Protein 6F4Q (pdb70)

Foldseek 3Di:
DAAAEDEPDDLVCCVPVDAVVPGKHKYFPFFLPQQLLVQDDLVNCCVQFQAPKAKKWWAQEPPDPVIDIDIDGNVVCCVAFNPDPHPTWIKRWFAQVCVVRVVVVSRGDDGPSLVVDPDDPVPKGKGKIFGFARRKYAWFFAQFKKKKAWRDAKKKKKKAAPVLVVLQCFDPDPVTNRGGPARLVDGPCVVRVSVPPGDIYIDIHHHRMIMIRHHGIIMMMGTRGRTMIMMIGHD

CATH classification: 2.60.120.650

GO terms:
  GO:0051864 histone H3K36 demethylase activity (F, IDA)
  GO:0005634 nucleus (C, IDA)
  GO:0003682 chromatin binding (F, IDA)
  GO:0004177 aminopeptidase activity (F, IDA)
  GO:0106157 peptidyl-arginine 3-dioxygenase activity (F, IDA)
  GO:0005634 nucleus (C, EXP)
  GO:0005694 chromosome (C, EXP)
  GO:0045892 negative regulation of DNA-templated transcription (P, IMP)
  GO:0045893 positive regulation of DNA-templated transcription (P, IMP)
  GO:0031648 protein destabilization (P, IMP)
  GO:0000086 G2/M transition of mitotic cell cycle (P, IMP)
  GO:0106157 peptidyl-arginine 3-dioxygenase activity (F, EXP)
  GO:0005829 cytosol (C, TAS)
  GO:0030961 peptidyl-arginine hydroxylation (P, TAS)
  GO:0005515 protein binding (F, IPI)
  GO:0004175 endopeptidase activity (F, IDA)

Radius of gyration: 17.43 Å; Cα contacts (8 Å, |Δi|>4): 590; chains: 2; bounding box: 48×35×44 Å

Sequence (237 aa):
SSTTVPRLHRRPSLQHFRREEQQFLVPGRRPVILKKGVADHWPAMQQKWSLEYYIQEIIAGARTVPVEVGSSRYTDEEEWSQTLMMTVNEFISSKKYIIVNEPRDVGYLACCHQLFDDQIPELKQDISSIPDYASLGDGEEEEEITINAWFGPQGTISPLHQDPQQNFLVQVMMGRKYYIRRLYSSPQQEESGALYPHDTHLLHHNTSQVDDVENPDLEEKKFPKFAKAPFLSAILSSPGEILFIPVKKYWHYVRALDLSFSVSSFWWSSRC

Solvent-accessible surface area: 11382 Å² total; per-residue (Å²): 118,89,4,59,95,51,133,147,15,66,79,116,76,0,106,91,87,22,24,114,65,24,148,5,0,0,0,78,12,36,0,59,158,13,61,0,40,124,93,12,41,30,119,33,3,70,140,34,1,2,86,100,70,0,47,1,15,26,23,40,67,24,54,52,172,87,46,56,117,56,123,23,40,2,64,93,0,0,52,124,14,26,92,75,147,54,202,84,47,0,12,1,6,13,34,82,3,2,88,47,9,90,104,2,91,146,1,16,62,47,7,108,13,8,89,24,19,149,48,118,119,141,134,27,30,10,3,0,22,1,0,18,125,28,3,23,4,10,0,14,19,18,110,52,25,7,0,11,0,0,5,29,17,92,3,46,1,28,1,2,26,54,117,47,32,50,14,0,44,52,43,106,78,164,90,49,104,48,1,3,77,5,48,4,68,119,38,69,76,172,136,18,80,119,8,68,93,9,86,80,38,24,8,78,1,35,70,8,8,0,1,0,3,4,60,94,22,2,10,4,11,76,1,30,41,52,2,2,0,0,0,0,39,1,60,89,97

Organism: Homo sapiens (NCBI:txid9606)

Structure (mmCIF, N/CA/C/O backbone):
data_6F4Q
#
_entry.id   6F4Q
#
_cell.length_a   49.406
_cell.length_b   65.073
_cell.length_c   77.769
_cell.angle_alpha   90.00
_cell.angle_beta   90.00
_cell.angle_gamma   90.00
#
_symmetry.space_group_name_H-M   'P 21 21 21'
#
loop_
_entity.id
_entity.type
_entity.pdbx_description
1 polymer 'JmjC domain-containing protein 5'
2 polymer '40S ribosomal protein S6'
3 non-polymer 'MANGANESE (II) ION'
4 non-polymer N-OXALYLGLYCINE
5 non-polymer 2-AMINO-2-HYDROXYMETHYL-PROPANE-1,3-DIOL
6 non-polymer GLYCEROL
7 water water
#
loop_
_atom_site.group_PDB
_atom_site.id
_atom_site.type_symbol
_atom_site.label_atom_id
_atom_site.label_alt_id
_atom_site.label_comp_id
_atom_site.label_asym_id
_atom_site.label_entity_id
_atom_site.label_seq_id
_atom_site.pdbx_PDB_ins_code
_atom_site.Cartn_x
_atom_site.Cartn_y
_atom_site.Cartn_z
_atom_site.occupancy
_atom_site.B_iso_or_equiv
_atom_site.auth_seq_id
_atom_site.auth_comp_id
_atom_site.auth_asym_id
_atom_site.auth_atom_id
_atom_site.pdbx_PDB_model_num
ATOM 1 N N A SER A 1 21 ? 12.925 -31.754 -27.695 0.60 37.16 182 SER A N 1
ATOM 2 N N B SER A 1 21 ? 13.207 -30.918 -28.189 0.40 34.92 182 SER A N 1
ATOM 3 C CA A SER A 1 21 ? 14.131 -31.592 -26.885 0.60 32.26 182 SER A CA 1
ATOM 4 C CA B SER A 1 21 ? 14.051 -31.300 -27.061 0.40 30.20 182 SER A CA 1
ATOM 5 C C A SER A 1 21 ? 13.949 -30.466 -25.849 0.60 22.05 182 SER A C 1
ATOM 6 C C B SER A 1 21 ? 13.840 -30.330 -25.889 0.40 22.43 182 SER A C 1
ATOM 7 O O A SER A 1 21 ? 13.314 -29.461 -26.125 0.60 21.62 182 SER A O 1
ATOM 8 O O B SER A 1 21 ? 13.101 -29.368 -26.006 0.40 15.26 182 SER A O 1
ATOM 21 N N A THR A 1 22 ? 14.457 -30.677 -24.641 0.60 23.07 183 THR A N 1
ATOM 22 N N B THR A 1 22 ? 14.454 -30.599 -24.743 0.40 21.30 183 THR A N 1
ATOM 23 C CA A THR A 1 22 ? 14.278 -29.742 -23.545 0.60 21.99 183 THR A CA 1
ATOM 24 C CA B THR A 1 22 ? 14.293 -29.750 -23.570 0.40 22.13 183 THR A CA 1
ATOM 25 C C A THR A 1 22 ? 15.503 -28.837 -23.410 0.60 19.31 183 THR A C 1
ATOM 26 C C B THR A 1 22 ? 15.509 -28.846 -23.392 0.40 19.46 183 THR A C 1
ATOM 27 O O A THR A 1 22 ? 16.631 -29.236 -23.696 0.60 21.03 183 THR A O 1
ATOM 28 O O B THR A 1 22 ? 16.647 -29.269 -23.606 0.40 19.19 183 THR A O 1
ATOM 49 N N . VAL A 1 23 ? 15.267 -27.610 -22.975 1.00 18.47 184 VAL A N 1
ATOM 50 C CA . VAL A 1 23 ? 16.386 -26.699 -22.698 1.00 16.13 184 VAL A CA 1
ATOM 51 C C . VAL A 1 23 ? 17.264 -27.295 -21.598 1.00 16.10 184 VAL A C 1
ATOM 52 O O . VAL A 1 23 ? 16.748 -27.707 -20.543 1.00 16.84 184 VAL A O 1
ATOM 66 N N . PRO A 1 24 ? 18.581 -27.329 -21.750 1.00 15.79 185 PRO A N 1
ATOM 67 C CA . PRO A 1 24 ? 19.433 -27.864 -20.692 1.00 15.97 185 PRO A CA 1
ATOM 68 C C . PRO A 1 24 ? 19.405 -27.007 -19.432 1.00 15.43 185 PRO A C 1
ATOM 69 O O . PRO A 1 24 ? 19.253 -25.789 -19.492 1.00 15.90 185 PRO A O 1
ATOM 80 N N . ARG A 1 25 ? 19.541 -27.651 -18.285 1.00 15.02 186 ARG A N 1
ATOM 81 C CA . ARG A 1 25 ? 19.605 -27.002 -16.980 1.00 15.15 186 ARG A CA 1
ATOM 82 C C . ARG A 1 25 ? 20.984 -27.207 -16.374 1.00 15.94 186 ARG A C 1
ATOM 83 O O . ARG A 1 25 ? 21.444 -28.355 -16.272 1.00 18.10 186 ARG A O 1
ATOM 104 N N . LEU A 1 26 ? 21.647 -26.119 -15.980 1.00 15.49 187 LEU A N 1
ATOM 105 C CA . LEU A 1 26 ? 22.989 -26.139 -15.390 1.00 16.26 187 LEU A CA 1
ATOM 106 C C . LEU A 1 26 ? 22.965 -25.369 -14.077 1.00 15.54 187 LEU A C 1
ATOM 107 O O . LEU A 1 26 ? 22.411 -24.259 -14.003 1.00 16.01 187 LEU A O 1
ATOM 123 N N . HIS A 1 27 ? 23.619 -25.931 -13.066 1.00 17.79 188 HIS A N 1
ATOM 124 C CA . HIS A 1 27 ? 23.724 -25.279 -11.771 1.00 17.73 188 HIS A CA 1
ATOM 125 C C . HIS A 1 27 ? 24.950 -24.371 -11.766 1.00 18.17 188 HIS A C 1
ATOM 126 O O . HIS A 1 27 ? 26.081 -24.866 -11.839 1.00 19.25 188 HIS A O 1
ATOM 140 N N A ARG A 1 28 ? 24.744 -23.062 -11.648 0.62 17.81 189 ARG A N 1
ATOM 141 N N B ARG A 1 28 ? 24.720 -23.062 -11.660 0.38 18.48 189 ARG A N 1
ATOM 142 C CA A ARG A 1 28 ? 25.810 -22.089 -11.424 0.62 18.88 189 ARG A CA 1
ATOM 143 C CA B ARG A 1 28 ? 25.750 -22.044 -11.479 0.38 19.25 189 ARG A CA 1
ATOM 144 C C A ARG A 1 28 ? 27.047 -22.362 -12.288 0.62 18.20 189 ARG A C 1
ATOM 145 C C B ARG A 1 28 ? 27.018 -22.342 -12.290 0.38 18.31 189 ARG A C 1
ATOM 146 O O A ARG A 1 28 ? 28.152 -22.501 -11.752 0.62 20.48 189 ARG A O 1
ATOM 147 O O B ARG A 1 28 ? 28.100 -22.480 -11.722 0.38 20.01 189 ARG A O 1
ATOM 188 N N . PRO A 1 29 ? 26.910 -22.430 -13.611 1.00 18.06 190 PRO A N 1
ATOM 189 C CA . PRO A 1 29 ? 28.106 -22.645 -14.433 1.00 18.75 190 PRO A CA 1
ATOM 190 C C . PRO A 1 29 ? 29.062 -21.464 -14.310 1.00 18.01 190 PRO A C 1
ATOM 191 O O . PRO A 1 29 ? 28.676 -20.348 -13.991 1.00 18.65 190 PRO A O 1
ATOM 202 N N . SER A 1 30 ? 30.349 -21.721 -14.524 1.00 18.69 191 SER A N 1
ATOM 203 C CA . SER A 1 30 ? 31.313 -20.624 -14.529 1.00 20.05 191 SER A CA 1
ATOM 204 C C . SER A 1 30 ? 30.969 -19.602 -15.619 1.00 18.43 191 SER A C 1
ATOM 205 O O . SER A 1 30 ? 30.285 -19.902 -16.611 1.00 18.01 191 SER A O 1
ATOM 213 N N . LEU A 1 31 ? 31.448 -18.372 -15.435 1.00 18.48 192 LEU A N 1
ATOM 214 C CA . LEU A 1 31 ? 31.310 -17.354 -16.481 1.00 17.96 192 LEU A CA 1
ATOM 215 C C . LEU A 1 31 ? 31.878 -17.844 -17.799 1.00 18.10 192 LEU A C 1
ATOM 216 O O . LEU A 1 31 ? 31.269 -17.660 -18.865 1.00 18.12 192 LEU A O 1
ATOM 232 N N . GLN A 1 32 ? 33.047 -18.477 -17.749 1.00 18.26 193 GLN A N 1
ATOM 233 C CA . GLN A 1 32 ? 33.687 -18.914 -18.979 1.00 19.39 193 GLN A CA 1
ATOM 234 C C . GLN A 1 32 ? 32.876 -19.993 -19.680 1.00 18.53 193 GLN A C 1
ATOM 235 O O . GLN A 1 32 ? 32.763 -19.983 -20.912 1.00 18.95 193 GLN A O 1
ATOM 249 N N . HIS A 1 33 ? 32.359 -20.964 -18.918 1.00 18.73 194 HIS A N 1
ATOM 250 C CA . HIS A 1 33 ? 31.553 -22.028 -19.511 1.00 19.86 194 HIS A CA 1
ATOM 251 C C . HIS A 1 33 ? 30.291 -21.441 -20.140 1.00 17.16 194 HIS A C 1
ATOM 252 O O . HIS A 1 33 ? 29.893 -21.817 -21.252 1.00 19.07 194 HIS A O 1
ATOM 266 N N . PHE A 1 34 ? 29.626 -20.521 -19.442 1.00 16.54 195 PHE A N 1
ATOM 267 C CA . PHE A 1 34 ? 28.449 -19.898 -20.028 1.00 16.29 195 PHE A CA 1
ATOM 268 C C . PHE A 1 34 ? 28.818 -19.161 -21.306 1.00 15.26 195 PHE A C 1
ATOM 269 O O . PHE A 1 34 ? 28.113 -19.267 -22.334 1.00 15.93 195 PHE A O 1
ATOM 286 N N . ARG A 1 35 ? 29.914 -18.390 -21.267 1.00 16.48 196 ARG A N 1
ATOM 287 C CA A ARG A 1 35 ? 30.327 -17.620 -22.440 0.75 16.97 196 ARG A CA 1
ATOM 288 C CA B ARG A 1 35 ? 30.299 -17.614 -22.439 0.25 20.54 196 ARG A CA 1
ATOM 289 C C . ARG A 1 35 ? 30.584 -18.520 -23.632 1.00 17.73 196 ARG A C 1
ATOM 290 O O . ARG A 1 35 ? 30.070 -18.291 -24.738 1.00 18.45 196 ARG A O 1
ATOM 331 N N A GLU A 1 36 ? 31.397 -19.565 -23.434 0.75 17.25 197 GLU A N 1
ATOM 332 N N B GLU A 1 36 ? 31.419 -19.540 -23.440 0.25 18.45 197 GLU A N 1
ATOM 333 C CA A GLU A 1 36 ? 31.839 -20.381 -24.553 0.75 17.56 197 GLU A CA 1
ATOM 334 C CA B GLU A 1 36 ? 31.903 -20.295 -24.583 0.25 19.09 197 GLU A CA 1
ATOM 335 C C A GLU A 1 36 ? 30.768 -21.339 -25.078 0.75 19.92 197 GLU A C 1
ATOM 336 C C B GLU A 1 36 ? 30.904 -21.342 -25.079 0.25 19.79 197 GLU A C 1
ATOM 337 O O A GLU A 1 36 ? 30.706 -21.575 -26.290 0.75 20.59 197 GLU A O 1
ATOM 338 O O B GLU A 1 36 ? 30.918 -21.671 -26.270 0.25 20.23 197 GLU A O 1
ATOM 361 N N A GLN A 1 37 ? 29.973 -21.962 -24.200 0.75 17.72 198 GLN A N 1
ATOM 362 N N B GLN A 1 37 ? 30.024 -21.866 -24.218 0.25 20.66 198 GLN A N 1
ATOM 363 C CA A GLN A 1 37 ? 29.025 -22.972 -24.642 0.75 19.82 198 GLN A CA 1
ATOM 364 C CA B GLN A 1 37 ? 29.094 -22.914 -24.632 0.25 21.09 198 GLN A CA 1
ATOM 365 C C A GLN A 1 37 ? 27.629 -22.421 -24.929 0.75 17.13 198 GLN A C 1
ATOM 366 C C B GLN A 1 37 ? 27.665 -22.430 -24.886 0.25 18.52 198 GLN A C 1
ATOM 367 O O A GLN A 1 37 ? 26.843 -23.104 -25.595 0.75 18.08 198 GLN A O 1
ATOM 368 O O B GLN A 1 37 ? 26.879 -23.184 -25.470 0.25 19.70 198 GLN A O 1
ATOM 395 N N . PHE A 1 38 ? 27.311 -21.205 -24.478 1.00 15.73 199 PHE A N 1
ATOM 396 C CA . PHE A 1 38 ? 25.950 -20.689 -24.626 1.00 15.05 199 PHE A CA 1
ATOM 397 C C . PHE A 1 38 ? 25.918 -19.297 -25.232 1.00 13.81 199 PHE A C 1
ATOM 398 O O . PHE A 1 38 ? 25.217 -19.077 -26.228 1.00 14.66 199 PHE A O 1
ATOM 416 N N . LEU A 1 39 ? 26.613 -18.313 -24.641 1.00 14.99 200 LEU A N 1
ATOM 417 C CA . LEU A 1 39 ? 26.499 -16.925 -25.111 1.00 14.34 200 LEU A CA 1
ATOM 418 C C . LEU A 1 39 ? 27.058 -16.749 -26.521 1.00 15.72 200 LEU A C 1
ATOM 419 O O . LEU A 1 39 ? 26.389 -16.207 -27.414 1.00 15.88 200 LEU A O 1
ATOM 435 N N . VAL A 1 40 ? 28.283 -17.199 -26.753 1.00 16.41 201 VAL A N 1
ATOM 436 C CA . VAL A 1 40 ? 28.919 -17.025 -28.060 1.00 16.93 201 VAL A CA 1
ATOM 437 C C . VAL A 1 40 ? 28.198 -17.812 -29.152 1.00 17.06 201 VAL A C 1
ATOM 438 O O . VAL A 1 40 ? 27.874 -17.242 -30.206 1.00 17.47 201 VAL A O 1
ATOM 451 N N . PRO A 1 41 ? 27.897 -19.105 -28.976 1.00 16.31 202 PRO A N 1
ATOM 452 C CA . PRO A 1 41 ? 27.161 -19.817 -30.032 1.00 18.22 202 PRO A CA 1
ATOM 453 C C . PRO A 1 41 ? 25.685 -19.459 -30.109 1.00 16.05 202 PRO A C 1
ATOM 454 O O . PRO A 1 41 ? 25.040 -19.818 -31.098 1.00 17.99 202 PRO A O 1
ATOM 465 N N . GLY A 1 42 ? 25.128 -18.783 -29.110 1.00 15.09 203 GLY A N 1
ATOM 466 C CA . GLY A 1 42 ? 23.715 -18.447 -29.122 1.00 13.34 203 GLY A CA 1
ATOM 467 C C . GLY A 1 42 ? 22.803 -19.629 -28.850 1.00 13.33 203 GLY A C 1
ATOM 468 O O . GLY A 1 42 ? 21.808 -19.836 -29.565 1.00 14.31 203 GLY A O 1
ATOM 472 N N A ARG A 1 43 ? 23.089 -20.361 -27.768 0.75 13.97 204 ARG A N 1
ATOM 473 N N B ARG A 1 43 ? 23.098 -20.379 -27.783 0.25 13.63 204 ARG A N 1
ATOM 474 C CA A ARG A 1 43 ? 22.307 -21.550 -27.409 0.75 13.98 204 ARG A CA 1
ATOM 475 C CA B ARG A 1 43 ? 22.315 -21.554 -27.414 0.25 13.77 204 ARG A CA 1
ATOM 476 C C A ARG A 1 43 ? 21.593 -21.323 -26.098 0.75 12.65 204 ARG A C 1
ATOM 477 C C B ARG A 1 43 ? 21.587 -21.302 -26.106 0.25 12.90 204 ARG A C 1
ATOM 478 O O A ARG A 1 43 ? 22.205 -20.830 -25.145 0.75 13.77 204 ARG A O 1
ATOM 479 O O B ARG A 1 43 ? 22.198 -20.796 -25.155 0.25 13.04 204 ARG A O 1
ATOM 520 N N . PRO A 1 44 ? 20.297 -21.634 -26.009 1.00 11.84 205 PRO A N 1
ATOM 521 C CA . PRO A 1 44 ? 19.568 -21.407 -24.746 1.00 11.69 205 PRO A CA 1
ATOM 522 C C . PRO A 1 44 ? 19.992 -22.353 -23.637 1.00 12.19 205 PRO A C 1
ATOM 523 O O . PRO A 1 44 ? 20.467 -23.462 -23.897 1.00 12.99 205 PRO A O 1
ATOM 534 N N . VAL A 1 45 ? 19.806 -21.914 -22.394 1.00 11.69 206 VAL A N 1
ATOM 535 C CA . VAL A 1 45 ? 20.101 -22.727 -21.221 1.00 11.94 206 VAL A CA 1
ATOM 536 C C . VAL A 1 45 ? 19.261 -22.175 -20.090 1.00 11.64 206 VAL A C 1
ATOM 537 O O . VAL A 1 45 ? 18.943 -20.975 -20.058 1.00 11.66 206 VAL A O 1
ATOM 550 N N . ILE A 1 46 ? 18.946 -23.022 -19.124 1.00 11.94 207 ILE A N 1
ATOM 551 C CA . ILE A 1 46 ? 18.336 -22.610 -17.861 1.00 11.96 207 ILE A CA 1
ATOM 552 C C . ILE A 1 46 ? 19.396 -22.706 -16.776 1.00 12.42 207 ILE A C 1
ATOM 553 O O . ILE A 1 46 ? 20.054 -23.746 -16.603 1.00 13.98 207 ILE A O 1
ATOM 569 N N . LEU A 1 47 ? 19.594 -21.600 -16.075 1.00 12.51 208 LEU A N 1
ATOM 570 C CA . LEU A 1 47 ? 20.563 -21.475 -15.002 1.00 13.13 208 LEU A CA 1
ATOM 571 C C . LEU A 1 47 ? 19.872 -21.653 -13.658 1.00 13.17 208 LEU A C 1
ATOM 572 O O . LEU A 1 47 ? 18.905 -20.925 -13.332 1.00 14.15 208 LEU A O 1
ATOM 588 N N A LYS A 1 48 ? 20.343 -22.633 -12.896 0.75 15.13 209 LYS A N 1
ATOM 589 N N B LYS A 1 48 ? 20.357 -22.628 -12.897 0.25 14.91 209 LYS A N 1
ATOM 590 C CA A LYS A 1 48 ? 19.841 -22.947 -11.574 0.75 15.33 209 LYS A CA 1
ATOM 591 C CA B LYS A 1 48 ? 19.849 -22.974 -11.583 0.25 15.93 209 LYS A CA 1
ATOM 592 C C A LYS A 1 48 ? 20.842 -22.498 -10.525 0.75 16.72 209 LYS A C 1
ATOM 593 C C B LYS A 1 48 ? 20.838 -22.501 -10.528 0.25 16.29 209 LYS A C 1
ATOM 594 O O A LYS A 1 48 ? 22.049 -22.394 -10.780 0.75 17.23 209 LYS A O 1
ATOM 595 O O B LYS A 1 48 ? 22.042 -22.390 -10.782 0.25 16.77 209 LYS A O 1
ATOM 632 N N . GLY A 1 49 ? 20.323 -22.225 -9.338 1.00 16.69 210 GLY A N 1
ATOM 633 C CA . GLY A 1 49 ? 21.184 -21.862 -8.240 1.00 17.37 210 GLY A CA 1
ATOM 634 C C . GLY A 1 49 ? 21.681 -20.450 -8.303 1.00 17.78 210 GLY A C 1
ATOM 635 O O . GLY A 1 49 ? 22.605 -20.112 -7.554 1.00 20.61 210 GLY A O 1
ATOM 640 N N . VAL A 1 50 ? 21.092 -19.609 -9.146 1.00 16.85 211 VAL A N 1
ATOM 641 C CA . VAL A 1 50 ? 21.555 -18.254 -9.375 1.00 19.29 211 VAL A CA 1
ATOM 642 C C . VAL A 1 50 ? 20.572 -17.242 -8.807 1.00 22.00 211 VAL A C 1
ATOM 643 O O . VAL A 1 50 ? 20.943 -16.400 -7.985 1.00 30.57 211 VAL A O 1
ATOM 656 N N . ALA A 1 51 ? 19.313 -17.315 -9.217 1.00 17.69 212 ALA A N 1
ATOM 657 C CA . ALA A 1 51 ? 18.271 -16.422 -8.744 1.00 17.25 212 ALA A CA 1
ATOM 658 C C . ALA A 1 51 ? 17.432 -17.029 -7.630 1.00 17.03 212 ALA A C 1
ATOM 659 O O . ALA A 1 51 ? 16.565 -16.345 -7.073 1.00 16.99 212 ALA A O 1
ATOM 666 N N . ASP A 1 52 ? 17.730 -18.269 -7.229 1.00 17.70 213 ASP A N 1
ATOM 667 C CA . ASP A 1 52 ? 16.933 -18.911 -6.197 1.00 20.13 213 ASP A CA 1
ATOM 668 C C . ASP A 1 52 ? 17.063 -18.236 -4.860 1.00 21.22 213 ASP A C 1
ATOM 669 O O . ASP A 1 52 ? 16.196 -18.451 -4.004 1.00 31.45 213 ASP A O 1
ATOM 678 N N . HIS A 1 53 ? 18.068 -17.381 -4.671 1.00 19.23 214 HIS A N 1
ATOM 679 C CA . HIS A 1 53 ? 18.158 -16.621 -3.430 1.00 24.62 214 HIS A CA 1
ATOM 680 C C . HIS A 1 53 ? 17.891 -15.113 -3.584 1.00 21.05 214 HIS A C 1
ATOM 681 O O . HIS A 1 53 ? 18.199 -14.327 -2.679 1.00 22.30 214 HIS A O 1
ATOM 695 N N . TRP A 1 54 ? 17.237 -14.678 -4.651 1.00 17.67 215 TRP A N 1
ATOM 696 C CA . TRP A 1 54 ? 16.688 -13.334 -4.636 1.00 17.01 215 TRP A CA 1
ATOM 697 C C . TRP A 1 54 ? 15.718 -13.225 -3.468 1.00 17.19 215 TRP A C 1
ATOM 698 O O . TRP A 1 54 ? 14.895 -14.126 -3.267 1.00 17.11 215 TRP A O 1
ATOM 719 N N . PRO A 1 55 ? 15.706 -12.101 -2.747 1.00 17.52 216 PRO A N 1
ATOM 720 C CA . PRO A 1 55 ? 14.662 -11.919 -1.723 1.00 18.58 216 PRO A CA 1
ATOM 721 C C . PRO A 1 55 ? 13.254 -12.058 -2.293 1.00 17.56 216 PRO A C 1
ATOM 722 O O . PRO A 1 55 ? 12.351 -12.543 -1.596 1.00 18.09 216 PRO A O 1
ATOM 733 N N . ALA A 1 56 ? 13.072 -11.672 -3.560 1.00 15.66 217 ALA A N 1
ATOM 734 C CA . ALA A 1 56 ? 11.770 -11.782 -4.202 1.00 15.55 217 ALA A CA 1
ATOM 735 C C . ALA A 1 56 ? 11.191 -13.178 -4.088 1.00 15.49 217 ALA A C 1
ATOM 736 O O . ALA A 1 56 ? 9.968 -13.326 -3.980 1.00 16.42 217 ALA A O 1
ATOM 743 N N . MET A 1 57 ? 12.043 -14.200 -4.111 1.00 15.79 218 MET A N 1
ATOM 744 C CA . MET A 1 57 ? 11.535 -15.566 -4.185 1.00 16.73 218 MET A CA 1
ATOM 745 C C . MET A 1 57 ? 10.674 -15.886 -2.990 1.00 22.10 218 MET A C 1
ATOM 746 O O . MET A 1 57 ? 9.667 -16.593 -3.123 1.00 23.98 218 MET A O 1
ATOM 760 N N A GLN A 1 58 ? 11.027 -15.337 -1.826 0.50 20.30 219 GLN A N 1
ATOM 761 N N B GLN A 1 58 ? 11.030 -15.379 -1.816 0.50 20.20 219 GLN A N 1
ATOM 762 C CA A GLN A 1 58 ? 10.223 -15.561 -0.639 0.50 24.23 219 GLN A CA 1
ATOM 763 C CA B GLN A 1 58 ? 10.195 -15.585 -0.645 0.50 23.95 219 GLN A CA 1
ATOM 764 C C A GLN A 1 58 ? 9.281 -14.409 -0.344 0.50 26.05 219 GLN A C 1
ATOM 765 C C B GLN A 1 58 ? 9.272 -14.411 -0.350 0.50 25.32 219 GLN A C 1
ATOM 766 O O A GLN A 1 58 ? 8.207 -14.631 0.227 0.50 29.91 219 GLN A O 1
ATOM 767 O O B GLN A 1 58 ? 8.200 -14.617 0.232 0.50 30.47 219 GLN A O 1
ATOM 780 N N . LYS A 1 59 ? 9.637 -13.192 -0.754 1.00 19.40 220 LYS A N 1
ATOM 781 C CA . LYS A 1 59 ? 8.885 -12.009 -0.324 1.00 20.70 220 LYS A CA 1
ATOM 782 C C . LYS A 1 59 ? 7.667 -11.705 -1.189 1.00 18.82 220 LYS A C 1
ATOM 783 O O . LYS A 1 59 ? 6.676 -11.144 -0.688 1.00 22.02 220 LYS A O 1
ATOM 803 N N . TRP A 1 60 ? 7.706 -12.028 -2.479 1.00 17.96 221 TRP A N 1
ATOM 804 C CA . TRP A 1 60 ? 6.678 -11.545 -3.395 1.00 18.12 221 TRP A CA 1
ATOM 805 C C . TRP A 1 60 ? 5.470 -12.453 -3.304 1.00 22.97 221 TRP A C 1
ATOM 806 O O . TRP A 1 60 ? 5.541 -13.666 -3.558 1.00 37.55 221 TRP A O 1
ATOM 827 N N . SER A 1 61 ? 4.390 -11.862 -2.851 1.00 32.27 222 SER A N 1
ATOM 828 C CA . SER A 1 61 ? 3.080 -12.462 -2.765 1.00 33.03 222 SER A CA 1
ATOM 829 C C . SER A 1 61 ? 2.143 -11.390 -3.272 1.00 26.27 222 SER A C 1
ATOM 830 O O . SER A 1 61 ? 2.547 -10.234 -3.405 1.00 20.98 222 SER A O 1
ATOM 838 N N . LEU A 1 62 ? 0.910 -11.754 -3.626 1.00 21.65 223 LEU A N 1
ATOM 839 C CA . LEU A 1 62 ? -0.049 -10.705 -3.961 1.00 20.70 223 LEU A CA 1
ATOM 840 C C . LEU A 1 62 ? -0.116 -9.650 -2.876 1.00 18.17 223 LEU A C 1
ATOM 841 O O . LEU A 1 62 ? -0.164 -8.461 -3.176 1.00 18.09 223 LEU A O 1
ATOM 857 N N . GLU A 1 63 ? -0.101 -10.066 -1.601 1.00 18.74 224 GLU A N 1
ATOM 858 C CA . GLU A 1 63 ? -0.221 -9.104 -0.517 1.00 18.27 224 GLU A CA 1
ATOM 859 C C . GLU A 1 63 ? 0.964 -8.151 -0.483 1.00 18.12 224 GLU A C 1
ATOM 860 O O . GLU A 1 63 ? 0.793 -6.947 -0.306 1.00 18.23 224 GLU A O 1
ATOM 872 N N A TYR A 1 64 ? 2.177 -8.676 -0.630 0.75 17.49 225 TYR A N 1
ATOM 873 N N B TYR A 1 64 ? 2.184 -8.678 -0.644 0.25 18.11 225 TYR A N 1
ATOM 874 C CA A TYR A 1 64 ? 3.363 -7.826 -0.645 0.75 17.59 225 TYR A CA 1
ATOM 875 C CA B TYR A 1 64 ? 3.359 -7.810 -0.647 0.25 17.79 225 TYR A CA 1
ATOM 876 C C A TYR A 1 64 ? 3.338 -6.865 -1.832 0.75 16.20 225 TYR A C 1
ATOM 877 C C B TYR A 1 64 ? 3.331 -6.858 -1.830 0.25 16.27 225 TYR A C 1
ATOM 878 O O A TYR A 1 64 ? 3.656 -5.676 -1.705 0.75 17.11 225 TYR A O 1
ATOM 879 O O B TYR A 1 64 ? 3.654 -5.670 -1.698 0.25 16.10 225 TYR A O 1
ATOM 914 N N . ILE A 1 65 ? 2.992 -7.376 -3.005 1.00 15.36 226 ILE A N 1
ATOM 915 C CA . ILE A 1 65 ? 2.915 -6.526 -4.184 1.00 15.63 226 ILE A CA 1
ATOM 916 C C . ILE A 1 65 ? 1.895 -5.417 -3.981 1.00 14.93 226 ILE A C 1
ATOM 917 O O . ILE A 1 65 ? 2.128 -4.269 -4.364 1.00 15.05 226 ILE A O 1
ATOM 934 N N . GLN A 1 66 ? 0.735 -5.736 -3.405 1.00 15.23 227 GLN A N 1
ATOM 935 C CA . GLN A 1 66 ? -0.257 -4.698 -3.112 1.00 15.93 227 GLN A CA 1
ATOM 936 C C . GLN A 1 66 ? 0.314 -3.653 -2.169 1.00 16.51 227 GLN A C 1
ATOM 937 O O . GLN A 1 66 ? 0.132 -2.446 -2.375 1.00 18.26 227 GLN A O 1
ATOM 951 N N . GLU A 1 67 ? 1.007 -4.098 -1.119 1.00 16.82 228 GLU A N 1
ATOM 952 C CA . GLU A 1 67 ? 1.524 -3.164 -0.126 1.00 18.52 228 GLU A CA 1
ATOM 953 C C . GLU A 1 67 ? 2.540 -2.214 -0.738 1.00 20.80 228 GLU A C 1
ATOM 954 O O . GLU A 1 67 ? 2.505 -1.005 -0.474 1.00 25.42 228 GLU A O 1
ATOM 966 N N A ILE A 1 68 ? 3.447 -2.736 -1.565 0.50 17.13 229 ILE A N 1
ATOM 967 N N B ILE A 1 68 ? 3.447 -2.729 -1.559 0.50 17.14 229 ILE A N 1
ATOM 968 C CA A ILE A 1 68 ? 4.556 -1.937 -2.079 0.50 17.04 229 ILE A CA 1
ATOM 969 C CA B ILE A 1 68 ? 4.528 -1.896 -2.069 0.50 17.13 229 ILE A CA 1
ATOM 970 C C A ILE A 1 68 ? 4.216 -1.198 -3.371 0.50 18.56 229 ILE A C 1
ATOM 971 C C B ILE A 1 68 ? 4.112 -1.130 -3.319 0.50 17.76 229 ILE A C 1
ATOM 972 O O A ILE A 1 68 ? 4.811 -0.149 -3.656 0.50 21.58 229 ILE A O 1
ATOM 973 O O B ILE A 1 68 ? 4.502 0.024 -3.508 0.50 22.48 229 ILE A O 1
ATOM 1004 N N . ALA A 1 69 ? 3.326 -1.741 -4.196 1.00 15.06 230 ALA A N 1
ATOM 1005 C CA . ALA A 1 69 ? 3.075 -1.209 -5.527 1.00 14.52 230 ALA A CA 1
ATOM 1006 C C . ALA A 1 69 ? 1.616 -0.900 -5.834 1.00 13.02 230 ALA A C 1
ATOM 1007 O O . ALA A 1 69 ? 1.321 -0.360 -6.899 1.00 12.59 230 ALA A O 1
ATOM 1015 N N . GLY A 1 70 ? 0.709 -1.264 -4.944 1.00 13.40 231 GLY A N 1
ATOM 1016 C CA . GLY A 1 70 ? -0.713 -1.263 -5.250 1.00 13.14 231 GLY A CA 1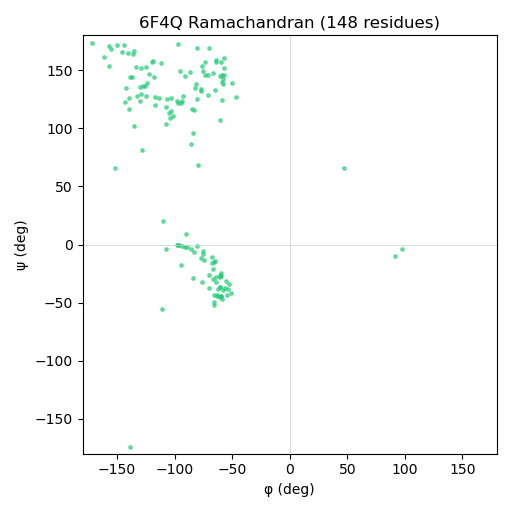
ATOM 1017 C C . GLY A 1 70 ? -1.237 0.052 -5.790 1.00 12.10 231 GLY A C 1
ATOM 1018 O O . GLY A 1 70 ? -2.133 0.065 -6.634 1.00 12.81 231 GLY A O 1
ATOM 1022 N N . ALA A 1 71 ? -0.745 1.159 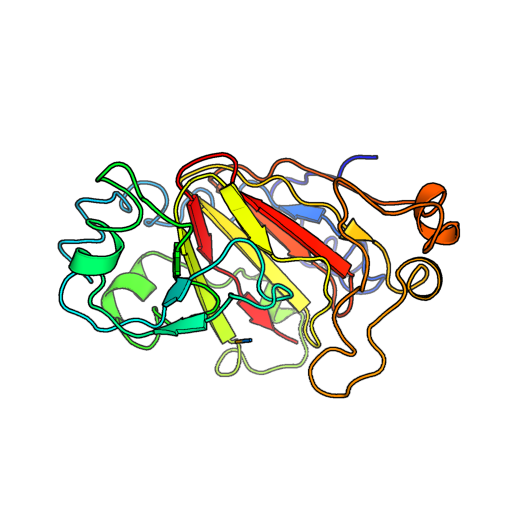-5.265 1.00 11.70 232 ALA A N 1
ATOM 1023 C CA . ALA A 1 71 ? -1.269 2.470 -5.648 1.00 11.56 232 ALA A CA 1
ATOM 1024 C C . ALA A 1 71 ? -0.679 3.013 -6.929 1.00 11.43 232 ALA A C 1
ATOM 1025 O O . ALA A 1 71 ? -1.123 4.073 -7.393 1.00 12.60 232 ALA A O 1
ATOM 1032 N N . ARG A 1 72 ? 0.308 2.361 -7.506 1.00 11.29 233 ARG A N 1
ATOM 1033 C CA . ARG A 1 72 ? 1.000 2.896 -8.668 1.00 10.81 233 ARG A CA 1
ATOM 1034 C C . ARG A 1 72 ? 0.284 2.521 -9.968 1.00 11.02 233 ARG A C 1
ATOM 1035 O O . ARG A 1 72 ? -0.346 1.469 -10.074 1.00 11.42 233 ARG A O 1
ATOM 1056 N N . THR A 1 73 ? 0.373 3.409 -10.959 1.00 11.35 234 THR A N 1
ATOM 1057 C CA . THR A 1 73 ? -0.245 3.179 -12.263 1.00 11.18 234 THR A CA 1
ATOM 1058 C C . THR A 1 73 ? 0.645 2.319 -13.125 1.00 11.11 234 THR A C 1
ATOM 1059 O O . THR A 1 73 ? 1.854 2.593 -13.244 1.00 12.65 234 THR A O 1
ATOM 1070 N N . VAL A 1 74 ? 0.063 1.328 -13.773 1.00 10.76 235 VAL A N 1
ATOM 1071 C CA . VAL A 1 74 ? 0.801 0.431 -14.654 1.00 11.25 235 VAL A CA 1
ATOM 1072 C C . VAL A 1 74 ? 0.036 0.259 -15.947 1.00 11.10 235 VAL A C 1
ATOM 1073 O O . VAL A 1 74 ? -1.204 0.292 -15.966 1.00 11.52 235 VAL A O 1
ATOM 1086 N N . PRO A 1 75 ? 0.761 -0.030 -17.036 1.00 11.88 236 PRO A N 1
ATOM 1087 C CA . PRO A 1 75 ? 0.125 -0.379 -18.301 1.00 12.44 236 PRO A CA 1
ATOM 1088 C C . PRO A 1 75 ? -0.266 -1.841 -18.279 1.00 11.89 236 PRO A C 1
ATOM 1089 O O . PRO A 1 75 ? 0.481 -2.711 -17.806 1.00 12.06 236 PRO A O 1
ATOM 1100 N N . VAL A 1 76 ? -1.457 -2.116 -18.790 1.00 12.05 237 VAL A N 1
ATOM 1101 C CA . VAL A 1 76 ? -2.025 -3.456 -18.801 1.00 11.87 237 VAL A CA 1
ATOM 1102 C C . VAL A 1 76 ? -2.491 -3.799 -20.207 1.00 12.30 237 VAL A C 1
ATOM 1103 O O . VAL A 1 76 ? -3.239 -3.029 -20.823 1.00 13.90 237 VAL A O 1
ATOM 1116 N N . GLU A 1 77 ? -2.083 -4.953 -20.706 1.00 12.22 238 GLU A N 1
ATOM 1117 C CA . GLU A 1 77 ? -2.505 -5.444 -21.999 1.00 13.06 238 GLU A CA 1
ATOM 1118 C C . GLU A 1 77 ? -3.729 -6.317 -21.790 1.00 12.87 238 GLU A C 1
ATOM 1119 O O . GLU A 1 77 ? -3.715 -7.261 -20.988 1.00 14.00 238 GLU A O 1
ATOM 1131 N N . VAL A 1 78 ? -4.784 -6.029 -22.532 1.00 15.14 239 VAL A N 1
ATOM 1132 C CA . VAL A 1 78 ? -6.069 -6.701 -22.364 1.00 16.38 239 VAL A CA 1
ATOM 1133 C C . VAL A 1 78 ? -6.373 -7.454 -23.658 1.00 19.18 239 VAL A C 1
ATOM 1134 O O . VAL A 1 78 ? -6.454 -6.849 -24.737 1.00 19.28 239 VAL A O 1
ATOM 1147 N N . GLY A 1 79 ? -6.530 -8.766 -23.568 1.00 18.21 240 GLY A N 1
ATOM 1148 C CA . GLY A 1 79 ? -6.784 -9.604 -24.728 1.00 19.34 240 GLY A CA 1
ATOM 1149 C C . GLY A 1 79 ? -5.905 -10.837 -24.658 1.00 17.83 240 GLY A C 1
ATOM 1150 O O . GLY A 1 79 ? -4.904 -10.889 -23.954 1.00 19.02 240 GLY A O 1
ATOM 1154 N N A SER A 1 80 ? -6.259 -11.856 -25.440 0.60 16.02 241 SER A N 1
ATOM 1155 N N C SER A 1 80 ? -6.302 -11.882 -25.379 0.15 18.42 241 SER A N 1
ATOM 1156 C CA A SER A 1 80 ? -5.565 -13.133 -25.309 0.60 16.05 241 SER A CA 1
ATOM 1157 C CA C SER A 1 80 ? -5.575 -13.154 -25.304 0.15 17.56 241 SER A CA 1
ATOM 1158 C C A SER A 1 80 ? -4.109 -13.064 -25.782 0.60 14.53 241 SER A C 1
ATOM 1159 C C C SER A 1 80 ? -4.113 -13.025 -25.741 0.15 14.40 241 SER A C 1
ATOM 1160 O O A SER A 1 80 ? -3.225 -13.682 -25.169 0.60 15.93 241 SER A O 1
ATOM 1161 O O C SER A 1 80 ? -3.228 -13.667 -25.167 0.15 16.08 241 SER A O 1
ATOM 1176 N N A ARG A 1 81 ? -3.851 -12.342 -26.878 0.75 15.34 242 ARG A N 1
ATOM 1177 C CA A ARG A 1 81 ? -2.537 -12.297 -27.511 0.75 15.38 242 ARG A CA 1
ATOM 1178 C C A ARG A 1 81 ? -2.408 -10.927 -28.156 0.75 15.40 242 ARG A C 1
ATOM 1179 O O A ARG A 1 81 ? -3.383 -10.413 -28.719 0.75 16.14 242 ARG A O 1
ATOM 1200 N N A TYR A 1 82 ? -1.195 -10.363 -28.135 0.75 15.10 243 TYR A N 1
ATOM 1201 C CA A TYR A 1 82 ? -1.033 -9.015 -28.684 0.75 14.61 243 TYR A CA 1
ATOM 1202 C C A TYR A 1 82 ? -1.221 -8.949 -30.188 0.75 15.61 243 TYR A C 1
ATOM 1203 O O A TYR A 1 82 ? -1.365 -7.843 -30.731 0.75 17.20 243 TYR A O 1
ATOM 1221 N N A THR A 1 83 ? -1.281 -10.085 -30.863 0.75 15.72 244 THR A N 1
ATOM 1222 C CA A THR A 1 83 ? -1.588 -10.143 -32.288 0.75 18.51 244 THR A CA 1
ATOM 1223 C C A THR A 1 83 ? -3.083 -10.173 -32.573 0.75 18.28 244 THR A C 1
ATOM 1224 O O A THR A 1 83 ? -3.483 -10.114 -33.748 0.75 22.32 244 THR A O 1
ATOM 1235 N N A ASP A 1 84 ? -3.925 -10.220 -31.553 0.75 19.13 245 ASP A N 1
ATOM 1236 C CA A ASP A 1 84 ? -5.370 -10.255 -31.779 0.75 24.32 245 ASP A CA 1
ATOM 1237 C C A ASP A 1 84 ? -5.909 -8.889 -32.218 0.75 31.69 245 ASP A C 1
ATOM 1238 O O A ASP A 1 84 ? -5.333 -7.841 -31.924 0.75 26.50 245 ASP A O 1
ATOM 1247 N N A GLU A 1 85 ? -7.079 -8.909 -32.883 0.38 42.14 246 GLU A N 1
ATOM 1248 N N C GLU A 1 85 ? -7.049 -8.890 -32.984 0.62 41.39 246 GLU A N 1
ATOM 1249 C CA A GLU A 1 85 ? -7.739 -7.667 -33.300 0.38 47.17 246 GLU A CA 1
ATOM 1250 C CA C GLU A 1 85 ? -7.669 -7.623 -33.358 0.62 47.13 246 GLU A CA 1
ATOM 1251 C C A GLU A 1 85 ? -8.290 -6.906 -32.101 0.38 46.12 246 GLU A C 1
ATOM 1252 C C C GLU A 1 85 ? -8.305 -6.951 -32.147 0.62 45.81 246 GLU A C 1
ATOM 1253 O O A GLU A 1 85 ? -8.127 -5.685 -32.001 0.38 47.71 246 GLU A O 1
ATOM 1254 O O C GLU A 1 85 ? -8.123 -5.754 -31.928 0.62 47.41 246 GLU A O 1
ATOM 1277 N N A GLU A 1 86 ? -8.955 -7.608 -31.184 0.75 42.16 247 GLU A N 1
ATOM 1278 C CA A GLU A 1 86 ? -9.586 -6.947 -30.049 0.75 40.35 247 GLU A CA 1
ATOM 1279 C C A GLU A 1 86 ? -8.581 -6.482 -28.993 0.75 36.30 247 GLU A C 1
ATOM 1280 O O A GLU A 1 86 ? -8.961 -5.713 -28.109 0.75 36.41 247 GLU A O 1
ATOM 1284 N N A TRP A 1 87 ? -7.325 -6.918 -29.072 0.75 26.97 248 TRP A N 1
ATOM 1285 C CA A TRP A 1 87 ? -6.325 -6.596 -28.056 0.75 17.28 248 TRP A CA 1
ATOM 1286 C C A TRP A 1 87 ? -6.144 -5.093 -27.892 0.75 22.37 248 TRP A C 1
ATOM 1287 O O A TRP A 1 87 ? -6.186 -4.324 -28.862 0.75 23.85 248 TRP A O 1
ATOM 1308 N N . SER A 1 88 ? -5.936 -4.663 -26.651 1.00 21.88 249 SER A N 1
ATOM 1309 C CA . SER A 1 88 ? -5.757 -3.243 -26.384 1.00 22.02 249 SER A CA 1
ATOM 1310 C C . SER A 1 88 ? -4.845 -3.064 -25.178 1.00 18.75 249 SER A C 1
ATOM 1311 O O . SER A 1 88 ? -4.478 -4.032 -24.505 1.00 20.83 249 SER A O 1
ATOM 1319 N N . GLN A 1 89 ? -4.458 -1.818 -24.935 1.00 18.05 250 GLN A N 1
ATOM 1320 C CA . GLN A 1 89 ? -3.610 -1.454 -23.816 1.00 18.92 250 GLN A CA 1
ATOM 1321 C C . GLN A 1 89 ? -4.309 -0.366 -23.015 1.00 17.55 250 GLN A C 1
ATOM 1322 O O . GLN A 1 89 ? -4.883 0.573 -23.593 1.00 21.94 250 GLN A O 1
ATOM 1336 N N . THR A 1 90 ? -4.284 -0.481 -21.693 1.00 14.04 251 THR A N 1
ATOM 1337 C CA . THR A 1 90 ? -4.893 0.533 -20.843 1.00 14.45 251 THR A CA 1
ATOM 1338 C C . THR A 1 90 ? -4.005 0.818 -19.635 1.00 13.07 251 THR A C 1
ATOM 1339 O O . THR A 1 90 ? -2.884 0.310 -19.557 1.00 14.30 251 THR A 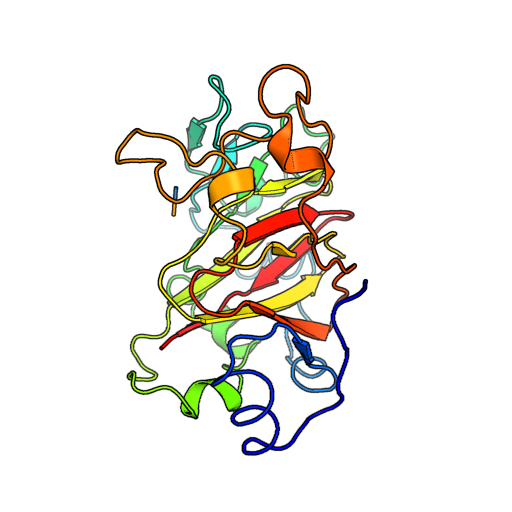O 1
ATOM 1350 N N . LEU A 1 91 ? -4.491 1.630 -18.718 1.00 13.02 252 LEU A N 1
ATOM 1351 C CA . LEU A 1 91 ? -3.779 2.036 -17.522 1.00 12.58 252 LEU A CA 1
ATOM 1352 C C . LEU A 1 91 ? -4.676 1.851 -16.321 1.00 12.43 252 LEU A C 1
ATOM 1353 O O . LEU A 1 91 ? -5.869 2.188 -16.368 1.00 14.31 252 LEU A O 1
ATOM 1369 N N A MET A 1 92 ? -4.106 1.307 -15.252 0.75 11.95 253 MET A N 1
ATOM 1370 N N B MET A 1 92 ? -4.117 1.343 -15.234 0.25 11.98 253 MET A N 1
ATOM 1371 C CA A MET A 1 92 ? -4.857 1.204 -14.001 0.75 12.63 253 MET A CA 1
ATOM 1372 C CA B MET A 1 92 ? -4.867 1.203 -13.991 0.25 12.61 253 MET A CA 1
ATOM 1373 C C A MET A 1 92 ? -3.851 1.058 -12.875 0.75 11.45 253 MET A C 1
ATOM 1374 C C B MET A 1 92 ? -3.856 1.013 -12.874 0.25 11.80 253 MET A C 1
ATOM 1375 O O A MET A 1 92 ? -2.652 0.893 -13.119 0.75 11.49 253 MET A O 1
ATOM 1376 O O B MET A 1 92 ? -2.673 0.780 -13.123 0.25 11.68 253 MET A O 1
ATOM 1403 N N . THR A 1 93 ? -4.323 1.107 -11.634 1.00 11.55 254 THR A N 1
ATOM 1404 C CA . THR A 1 93 ? -3.406 0.851 -10.540 1.00 11.77 254 THR A CA 1
ATOM 1405 C C . THR A 1 93 ? -3.114 -0.640 -10.431 1.00 11.12 254 THR A C 1
ATOM 1406 O O . T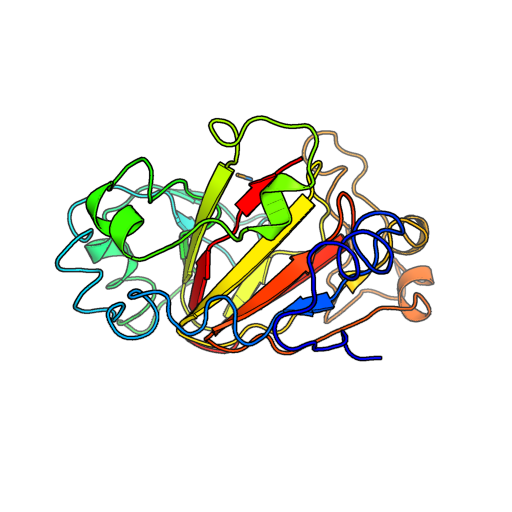HR A 1 93 ? -3.851 -1.490 -10.905 1.00 11.48 254 THR A O 1
ATOM 1418 N N . VAL A 1 94 ? -1.999 -0.956 -9.782 1.00 11.52 255 VAL A N 1
ATOM 1419 C CA . VAL A 1 94 ? -1.673 -2.354 -9.514 1.00 11.41 255 VAL A CA 1
ATOM 1420 C C . VAL A 1 94 ? -2.781 -3.023 -8.704 1.00 11.89 255 VAL A C 1
ATOM 1421 O O . VAL A 1 94 ? -3.149 -4.178 -8.972 1.00 12.31 255 VAL A O 1
ATOM 1434 N N . ASN A 1 95 ? -3.367 -2.310 -7.731 1.00 12.44 256 ASN A N 1
ATOM 1435 C CA . ASN A 1 95 ? -4.486 -2.880 -6.975 1.00 13.05 256 ASN A CA 1
ATOM 1436 C C . ASN A 1 95 ? -5.645 -3.224 -7.892 1.00 12.57 256 ASN A C 1
ATOM 1437 O O . ASN A 1 95 ? -6.280 -4.279 -7.749 1.00 13.27 256 ASN A O 1
ATOM 1448 N N . GLU A 1 96 ? -5.972 -2.309 -8.813 1.00 12.44 257 GLU A N 1
ATOM 1449 C CA . GLU A 1 96 ? -7.043 -2.572 -9.757 1.00 12.82 257 GLU A CA 1
ATOM 1450 C C . GLU A 1 96 ? -6.722 -3.757 -10.649 1.00 12.24 257 GLU A C 1
ATOM 1451 O O . GLU A 1 96 ? -7.610 -4.573 -10.954 1.00 13.42 257 GLU A O 1
ATOM 1463 N N . PHE A 1 97 ? -5.495 -3.835 -11.138 1.00 11.83 258 PHE A N 1
ATOM 1464 C CA . PHE A 1 97 ? -5.106 -4.955 -11.983 1.00 12.41 258 PHE A CA 1
ATOM 1465 C C . PHE A 1 97 ? -5.292 -6.273 -11.242 1.00 12.03 258 PHE A C 1
ATOM 1466 O O . PHE A 1 97 ? -5.844 -7.245 -11.773 1.00 13.24 258 PHE A O 1
ATOM 1483 N N . ILE A 1 98 ? -4.825 -6.340 -9.997 1.00 12.88 259 ILE A N 1
ATOM 1484 C CA . ILE A 1 98 ? -4.959 -7.580 -9.236 1.00 13.38 259 ILE A CA 1
ATOM 1485 C C . ILE A 1 98 ? -6.425 -7.928 -9.027 1.00 14.30 259 ILE A C 1
ATOM 1486 O O . ILE A 1 98 ? -6.847 -9.081 -9.215 1.00 15.61 259 ILE A O 1
ATOM 1502 N N A SER A 1 99 ? -7.231 -6.936 -8.661 0.75 14.52 260 SER A N 1
ATOM 1503 N N B SER A 1 99 ? -7.233 -6.941 -8.636 0.25 14.99 260 SER A N 1
ATOM 1504 C CA A SER A 1 99 ? -8.636 -7.187 -8.386 0.75 15.95 260 SER A CA 1
ATOM 1505 C CA B SER A 1 99 ? -8.641 -7.201 -8.360 0.25 16.31 260 SER A CA 1
ATOM 1506 C C A SER A 1 99 ? -9.385 -7.640 -9.633 0.75 14.70 260 SER A C 1
ATOM 1507 C C B SER A 1 99 ? -9.360 -7.697 -9.609 0.25 16.43 260 SER A C 1
ATOM 1508 O O A SER A 1 99 ? -10.202 -8.578 -9.567 0.75 18.29 260 SER A O 1
ATOM 1509 O O B SER A 1 99 ? -10.064 -8.717 -9.575 0.25 18.82 260 SER A O 1
ATOM 1524 N N A LYS A 1 100 ? -9.151 -7.008 -10.775 0.75 14.75 261 LYS A N 1
ATOM 1525 N N B LYS A 1 100 ? -9.175 -7.007 -10.732 0.25 16.28 261 LYS A N 1
ATOM 1526 C CA A LYS A 1 100 ? -9.954 -7.249 -11.961 0.75 16.05 261 LYS A CA 1
ATOM 1527 C CA B LYS A 1 100 ? -9.975 -7.287 -11.916 0.25 16.85 261 LYS A CA 1
ATOM 1528 C C A LYS A 1 100 ? -9.447 -8.404 -12.799 0.75 14.92 261 LYS A C 1
ATOM 1529 C C B LYS A 1 100 ? -9.466 -8.503 -12.678 0.25 15.27 261 LYS A C 1
ATOM 1530 O O A LYS A 1 100 ? -10.236 -9.046 -13.500 0.75 16.07 261 LYS A O 1
ATOM 1531 O O B LYS A 1 100 ? -10.269 -9.319 -13.147 0.25 15.55 261 LYS A O 1
ATOM 1568 N N . TYR A 1 101 ? -8.145 -8.652 -12.808 1.00 14.89 262 TYR A N 1
ATOM 1569 C CA . TYR A 1 101 ? -7.564 -9.582 -13.758 1.00 15.12 262 TYR A CA 1
ATOM 1570 C C . TYR A 1 101 ? -6.916 -10.768 -13.108 1.00 15.87 262 TYR A C 1
ATOM 1571 O O . TYR A 1 101 ? -6.504 -11.677 -13.841 1.00 18.90 262 TYR A O 1
ATOM 1590 N N A ILE A 1 102 ? -6.801 -10.809 -11.783 0.75 15.22 263 ILE A N 1
ATOM 1591 N N B ILE A 1 102 ? -6.798 -10.798 -11.778 0.25 16.16 263 ILE A N 1
ATOM 1592 C CA A ILE A 1 102 ? -6.234 -11.972 -11.116 0.75 17.89 263 ILE A CA 1
ATOM 1593 C CA B ILE A 1 102 ? -6.196 -11.926 -11.077 0.25 17.45 263 ILE A CA 1
ATOM 1594 C C A ILE A 1 102 ? -7.223 -12.592 -10.144 0.75 18.54 263 ILE A C 1
ATOM 1595 C C B ILE A 1 102 ? -7.235 -12.566 -10.167 0.25 19.08 263 ILE A C 1
ATOM 1596 O O A ILE A 1 102 ? -7.590 -13.762 -10.302 0.75 21.48 263 ILE A O 1
ATOM 1597 O O B ILE A 1 102 ? -7.630 -13.719 -10.375 0.25 21.34 263 ILE A O 1
ATOM 1628 N N . VAL A 1 103 ? -7.668 -11.827 -9.146 1.00 18.70 264 VAL A N 1
ATOM 1629 C CA . VAL A 1 103 ? -8.401 -12.395 -8.000 1.00 22.19 264 VAL A CA 1
ATOM 1630 C C . VAL A 1 103 ? -9.854 -12.655 -8.338 1.00 24.02 264 VAL A C 1
ATOM 1631 O O . VAL A 1 103 ? -10.403 -13.725 -8.034 1.00 28.21 264 VAL A O 1
ATOM 1645 N N A ASN A 1 104 ? -10.548 -11.643 -8.807 0.75 20.48 265 ASN A N 1
ATOM 1646 C CA 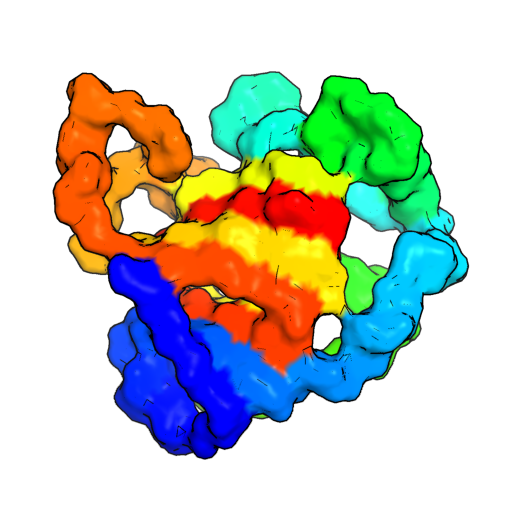A ASN A 1 104 ? -11.939 -11.877 -9.077 0.75 27.36 265 ASN A CA 1
ATOM 1647 C C A ASN A 1 104 ? -11.927 -12.664 -10.363 0.75 37.99 265 ASN A C 1
ATOM 1648 O O A ASN A 1 104 ? -10.960 -12.601 -11.123 0.75 48.43 265 ASN A O 1
ATOM 1659 N N A GLU A 1 105 ? -12.978 -13.457 -10.561 0.75 25.32 266 GLU A N 1
ATOM 1660 C CA A GLU A 1 105 ? -13.028 -14.352 -11.695 0.75 18.64 266 GLU A CA 1
ATOM 1661 C C A GLU A 1 105 ? -12.948 -13.383 -12.828 0.75 21.69 266 GLU A C 1
ATOM 1662 O O A GLU A 1 105 ? -13.924 -12.725 -13.166 0.75 24.35 266 GLU A O 1
ATOM 1674 N N A PRO A 1 106 ? -11.786 -13.353 -13.487 0.75 20.02 267 PRO A N 1
ATOM 1675 C CA A PRO A 1 106 ? -11.649 -12.334 -14.527 0.75 23.17 267 PRO A CA 1
ATOM 1676 C C A PRO A 1 106 ? -12.498 -12.630 -15.750 0.75 20.48 267 PRO A C 1
ATOM 1677 O O A PRO A 1 106 ? -12.653 -13.780 -16.161 0.75 27.79 267 PRO A O 1
ATOM 1688 N N . ARG A 1 107 ? -12.994 -11.555 -16.364 1.00 20.14 268 ARG A N 1
ATOM 1689 C CA . ARG A 1 107 ? -13.770 -11.645 -17.593 1.00 23.95 268 ARG A CA 1
ATOM 1690 C C . ARG A 1 107 ? -12.889 -11.721 -18.836 1.00 29.04 268 ARG A C 1
ATOM 1691 O O . ARG A 1 107 ? -13.277 -12.314 -19.846 1.00 31.34 268 ARG A O 1
ATOM 1712 N N . ASP A 1 108 ? -11.692 -11.144 -18.784 1.00 25.92 269 ASP A N 1
ATOM 1713 C CA . ASP A 1 108 ? -10.772 -11.131 -19.912 1.00 21.98 269 ASP A CA 1
ATOM 1714 C C . ASP A 1 108 ? -9.383 -11.357 -19.371 1.00 18.42 269 ASP A C 1
ATOM 1715 O O . ASP A 1 108 ? -9.152 -11.235 -18.160 1.00 19.93 269 ASP A O 1
ATOM 1724 N N . VAL A 1 109 ? -8.471 -11.684 -20.280 1.00 18.74 270 VAL A N 1
ATOM 1725 C CA . VAL A 1 109 ? -7.069 -11.839 -19.927 1.00 15.80 270 VAL A CA 1
ATOM 1726 C C . VAL A 1 109 ? -6.442 -10.459 -19.854 1.00 15.85 270 VAL A C 1
ATOM 1727 O O . VAL A 1 109 ? -6.458 -9.692 -20.827 1.00 19.04 270 VAL A O 1
ATOM 1740 N N . GLY A 1 110 ? -5.821 -10.158 -18.716 1.00 13.85 271 GLY A N 1
ATOM 1741 C CA . GLY A 1 110 ? -5.019 -8.960 -18.569 1.00 12.69 271 GLY A CA 1
ATOM 1742 C C . GLY A 1 110 ? -3.610 -9.318 -18.167 1.00 12.15 271 GLY A C 1
ATOM 1743 O O . GLY A 1 110 ? -3.394 -10.287 -17.437 1.00 13.64 271 GLY A O 1
ATOM 1747 N N . TYR A 1 111 ? -2.666 -8.530 -18.631 1.00 11.04 272 TYR A N 1
ATOM 1748 C CA . TYR A 1 111 ? -1.260 -8.859 -18.418 1.00 10.32 272 TYR A CA 1
ATOM 1749 C C . TYR A 1 111 ? -0.510 -7.568 -18.180 1.00 10.24 272 TYR A C 1
ATOM 1750 O O . TYR A 1 111 ? -0.486 -6.677 -19.042 1.00 11.23 272 TYR A O 1
ATOM 1768 N N . LEU A 1 112 ? 0.166 -7.455 -17.033 1.00 10.68 273 LEU A N 1
ATOM 1769 C CA . LEU A 1 112 ? 1.084 -6.350 -16.757 1.00 10.56 273 LEU A CA 1
ATOM 1770 C C . LEU A 1 112 ? 2.408 -6.783 -17.355 1.00 10.62 273 LEU A C 1
ATOM 1771 O O . LEU A 1 112 ? 3.256 -7.406 -16.693 1.00 11.35 273 LEU A O 1
ATOM 1787 N N . ALA A 1 113 ? 2.575 -6.507 -18.633 1.00 11.37 274 ALA A N 1
ATOM 1788 C CA . ALA A 1 113 ? 3.654 -7.037 -19.444 1.00 11.29 274 ALA A CA 1
ATOM 1789 C C . ALA A 1 113 ? 4.685 -5.981 -19.776 1.00 11.53 274 ALA A C 1
ATOM 1790 O O . ALA A 1 113 ? 4.353 -4.806 -19.989 1.00 13.66 274 ALA A O 1
ATOM 1797 N N A CYS A 1 114 ? 5.931 -6.392 -19.847 0.70 10.90 275 CYS A N 1
ATOM 1798 N N B CYS A 1 114 ? 5.936 -6.431 -19.834 0.30 11.62 275 CYS A N 1
ATOM 1799 C CA A CYS A 1 114 ? 6.976 -5.571 -20.418 0.70 12.68 275 CYS A CA 1
ATOM 1800 C CA B CYS A 1 114 ? 7.105 -5.663 -20.267 0.30 13.42 275 CYS A CA 1
ATOM 1801 C C A CYS A 1 114 ? 7.022 -4.162 -19.834 0.70 13.15 275 CYS A C 1
ATOM 1802 C C B CYS A 1 114 ? 7.056 -4.214 -19.812 0.30 12.51 275 CYS A C 1
ATOM 1803 O O A CYS A 1 114 ? 7.074 -3.180 -20.567 0.70 15.62 275 CYS A O 1
ATOM 1804 O O B CYS A 1 114 ? 7.081 -3.270 -20.598 0.30 13.51 275 CYS A O 1
ATOM 1818 N N . HIS A 1 115 ? 7.044 -4.062 -18.507 1.00 11.98 276 HIS A N 1
ATOM 1819 C CA . HIS A 1 115 ? 6.986 -2.762 -17.855 1.00 11.14 276 HIS A CA 1
ATOM 1820 C C . HIS A 1 115 ? 8.166 -2.610 -16.913 1.00 11.80 276 HIS A C 1
ATOM 1821 O O . HIS A 1 115 ? 8.450 -3.493 -16.099 1.00 11.34 276 HIS A O 1
ATOM 1836 N N . GLN A 1 116 ? 8.811 -1.452 -16.973 1.00 11.76 277 GLN A N 1
ATOM 1837 C CA . GLN A 1 116 ? 9.978 -1.153 -16.119 1.00 12.60 277 GLN A CA 1
ATOM 1838 C C . GLN A 1 116 ? 9.533 -0.751 -14.710 1.00 12.79 277 GLN A C 1
ATOM 1839 O O . GLN A 1 116 ? 9.740 0.369 -14.229 1.00 13.13 277 GLN A O 1
ATOM 1853 N N . LEU A 1 117 ? 9.002 -1.727 -14.006 1.00 12.01 278 LEU A N 1
ATOM 1854 C CA . LEU A 1 117 ? 8.423 -1.552 -12.682 1.00 11.82 278 LEU A CA 1
ATOM 1855 C C . LEU A 1 117 ? 9.479 -1.182 -11.655 1.00 12.44 278 LEU A C 1
ATOM 1856 O O . LEU A 1 117 ? 9.183 -0.533 -10.658 1.00 13.68 278 LEU A O 1
ATOM 1872 N N . PHE A 1 118 ? 10.714 -1.637 -11.867 1.00 13.46 279 PHE A N 1
ATOM 1873 C CA . PHE A 1 118 ? 11.783 -1.484 -10.888 1.00 13.66 279 PHE A CA 1
ATOM 1874 C C . PHE A 1 118 ? 12.396 -0.105 -10.958 1.00 15.67 279 PHE A C 1
ATOM 1875 O O . PHE A 1 118 ? 12.920 0.387 -9.954 1.00 18.14 279 PHE A O 1
ATOM 1892 N N A ASP A 1 119 ? 12.335 0.544 -12.106 0.75 14.89 280 ASP A N 1
ATOM 1893 N N B ASP A 1 119 ? 12.347 0.534 -12.129 0.25 15.55 280 ASP A N 1
ATOM 1894 C CA A ASP A 1 119 ? 12.671 1.954 -12.192 0.75 17.14 280 ASP A CA 1
ATOM 1895 C CA B ASP A 1 119 ? 12.657 1.957 -12.233 0.25 17.83 280 ASP A CA 1
ATOM 1896 C C A ASP A 1 119 ? 11.578 2.805 -11.551 0.75 15.17 280 ASP A C 1
ATOM 1897 C C B ASP A 1 119 ? 11.580 2.791 -11.550 0.25 16.48 280 ASP A C 1
ATOM 1898 O O A ASP A 1 119 ? 11.862 3.811 -10.901 0.75 17.65 280 ASP A O 1
ATOM 1899 O O B ASP A 1 119 ? 11.882 3.780 -10.876 0.25 17.83 280 ASP A O 1
ATOM 1916 N N . GLN A 1 120 ? 10.317 2.397 -11.723 1.00 15.01 281 GLN A N 1
ATOM 1917 C CA . GLN A 1 120 ? 9.190 3.113 -11.136 1.00 14.84 281 GLN A CA 1
ATOM 1918 C C . GLN A 1 120 ? 9.147 2.968 -9.624 1.00 15.26 281 GLN A C 1
ATOM 1919 O O . GLN A 1 120 ? 8.744 3.898 -8.911 1.00 16.80 281 GLN A O 1
ATOM 1934 N N . ILE A 1 121 ? 9.521 1.796 -9.119 1.00 15.51 282 ILE A N 1
ATOM 1935 C CA . ILE A 1 121 ? 9.402 1.449 -7.705 1.00 16.22 282 ILE A CA 1
ATOM 1936 C C . ILE A 1 121 ? 10.753 0.940 -7.208 1.00 16.96 282 ILE A C 1
ATOM 1937 O O . ILE A 1 121 ? 10.989 -0.279 -7.134 1.00 16.80 282 ILE A O 1
ATOM 1953 N N . PRO A 1 122 ? 11.672 1.835 -6.872 1.00 17.61 283 PRO A N 1
ATOM 1954 C CA . PRO A 1 122 ? 13.027 1.381 -6.518 1.00 21.59 283 PRO A CA 1
ATOM 1955 C C . PRO A 1 122 ? 13.080 0.432 -5.343 1.00 20.88 283 PRO A C 1
ATOM 1956 O O . PRO A 1 122 ? 14.000 -0.401 -5.286 1.00 20.65 283 PRO A O 1
ATOM 1967 N N . GLU A 1 123 ? 12.125 0.484 -4.425 1.00 21.11 284 GLU A N 1
ATOM 1968 C CA . GLU A 1 123 ? 12.149 -0.427 -3.296 1.00 24.93 284 GLU A CA 1
ATOM 1969 C C . GLU A 1 123 ? 12.085 -1.877 -3.755 1.00 23.74 284 GLU A C 1
ATOM 1970 O O . GLU A 1 123 ? 12.7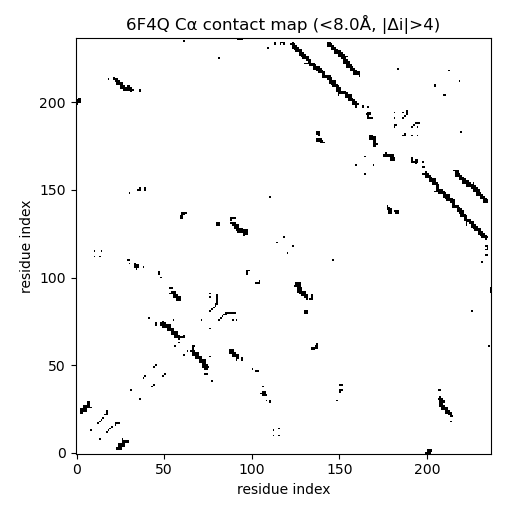33 -2.749 -3.157 1.00 25.85 284 GLU A O 1
ATOM 1982 N N . LEU A 1 124 ? 11.325 -2.165 -4.828 1.00 22.16 285 LEU A N 1
ATOM 1983 C CA . LEU A 1 124 ? 11.252 -3.533 -5.342 1.00 21.66 285 LEU A CA 1
ATOM 1984 C C . LEU A 1 124 ? 12.544 -3.965 -5.987 1.00 21.53 285 LEU A C 1
ATOM 1985 O O . LEU A 1 124 ? 12.848 -5.170 -6.047 1.00 20.74 285 LEU A O 1
ATOM 2001 N N . LYS A 1 125 ? 13.322 -3.021 -6.485 1.00 24.56 286 LYS A N 1
ATOM 2002 C CA . LYS A 1 125 ? 14.601 -3.374 -7.064 1.00 25.22 286 LYS A CA 1
ATOM 2003 C C . LYS A 1 125 ? 15.505 -4.032 -6.035 1.00 22.72 286 LYS A C 1
ATOM 2004 O O . LYS A 1 125 ? 16.359 -4.845 -6.400 1.00 24.27 286 LYS A O 1
ATOM 2023 N N . GLN A 1 126 ? 15.341 -3.714 -4.741 1.00 22.87 287 GLN A N 1
ATOM 2024 C CA . GLN A 1 126 ? 16.164 -4.353 -3.721 1.00 21.28 287 GLN A CA 1
ATOM 2025 C C . GLN A 1 126 ? 15.927 -5.850 -3.610 1.00 21.85 287 GLN A C 1
ATOM 2026 O O . GLN A 1 126 ? 16.718 -6.551 -2.983 1.00 22.84 287 GLN A O 1
ATOM 2040 N N . ASP A 1 127 ? 14.856 -6.356 -4.204 1.00 18.74 288 ASP A N 1
ATOM 2041 C CA . ASP A 1 127 ? 14.487 -7.755 -4.069 1.00 18.86 288 ASP A CA 1
ATOM 2042 C C . ASP A 1 127 ? 15.036 -8.620 -5.202 1.00 17.00 288 ASP A C 1
ATOM 2043 O O . ASP A 1 127 ? 14.823 -9.831 -5.185 1.00 16.47 288 ASP A O 1
ATOM 2052 N N . ILE A 1 128 ? 15.752 -8.021 -6.173 1.00 17.04 289 ILE A N 1
ATOM 2053 C CA . ILE A 1 128 ? 16.267 -8.711 -7.357 1.00 16.65 289 ILE A CA 1
ATOM 2054 C C . ILE A 1 128 ? 17.748 -8.382 -7.504 1.00 16.46 289 ILE A C 1
ATOM 2055 O O . ILE A 1 128 ? 18.281 -7.498 -6.823 1.00 18.17 289 ILE A O 1
ATOM 2071 N N A SER A 1 129 ? 18.415 -9.106 -8.406 0.50 16.57 290 SER A N 1
ATOM 2072 N N B SER A 1 129 ? 18.409 -9.080 -8.418 0.50 16.63 290 SER A N 1
ATOM 2073 C CA A SER A 1 129 ? 19.823 -8.878 -8.724 0.50 17.53 290 SER A CA 1
ATOM 2074 C CA B SER A 1 129 ? 19.793 -8.754 -8.735 0.50 17.84 290 SER A CA 1
ATOM 2075 C C A SER A 1 129 ? 20.041 -9.129 -10.208 0.50 16.46 290 SER A C 1
ATOM 2076 C C B SER A 1 129 ? 20.056 -9.115 -10.186 0.50 16.50 290 SER A C 1
ATOM 2077 O O A SER A 1 129 ? 19.503 -10.093 -10.755 0.50 15.07 290 SER A O 1
ATOM 2078 O O B SER A 1 129 ? 19.554 -10.124 -10.685 0.50 16.03 290 SER A O 1
ATOM 2093 N N . ILE A 1 130 ? 20.839 -8.288 -10.857 1.00 16.69 291 ILE A N 1
ATOM 2094 C CA . ILE A 1 130 ? 21.241 -8.582 -12.238 1.00 15.78 291 ILE A CA 1
ATOM 2095 C C . ILE A 1 130 ? 22.162 -9.797 -12.230 1.00 16.54 291 ILE A C 1
ATOM 2096 O O . ILE A 1 130 ? 23.171 -9.803 -11.499 1.00 17.28 291 ILE A O 1
ATOM 2113 N N . PRO A 1 131 ? 21.899 -10.831 -13.005 1.00 15.11 292 PRO A N 1
ATOM 2114 C CA . PRO A 1 131 ? 22.838 -11.968 -13.046 1.00 16.21 292 PRO A CA 1
ATOM 2115 C C . PRO A 1 131 ? 24.243 -11.544 -13.460 1.00 17.94 292 PRO A C 1
ATOM 2116 O O . PRO A 1 131 ? 24.440 -10.735 -14.359 1.00 17.21 292 PRO A O 1
ATOM 2127 N N . ASP A 1 132 ? 25.255 -12.101 -12.780 1.00 17.55 293 ASP A N 1
ATOM 2128 C CA . ASP A 1 132 ? 26.643 -11.744 -13.069 1.00 17.00 293 ASP A CA 1
ATOM 2129 C C . ASP A 1 132 ? 27.035 -12.060 -14.505 1.00 16.78 293 ASP A C 1
ATOM 2130 O O . ASP A 1 132 ? 27.917 -11.407 -15.077 1.00 17.80 293 ASP A O 1
ATOM 2139 N N . TYR A 1 133 ? 26.364 -13.034 -15.115 1.00 15.92 294 TYR A N 1
ATOM 2140 C CA . TYR A 1 133 ? 26.644 -13.404 -16.496 1.00 15.75 294 TYR A CA 1
ATOM 2141 C C . TYR A 1 133 ? 26.439 -12.248 -17.472 1.00 15.39 294 TYR A C 1
ATOM 2142 O O . TYR A 1 133 ? 27.071 -12.218 -18.534 1.00 17.91 294 TYR A O 1
ATOM 2160 N N . ALA A 1 134 ? 25.599 -11.264 -17.123 1.00 15.26 295 ALA A N 1
ATOM 2161 C CA . ALA A 1 134 ? 25.389 -10.133 -18.023 1.00 16.85 295 ALA A CA 1
ATOM 2162 C C . ALA A 1 134 ? 26.635 -9.272 -18.164 1.00 20.27 295 ALA A C 1
ATOM 2163 O O . ALA A 1 134 ? 26.737 -8.483 -19.109 1.00 23.62 295 ALA A O 1
ATOM 2170 N N . SER A 1 135 ? 27.601 -9.417 -17.271 1.00 18.42 296 SER A N 1
ATOM 2171 C CA . SER A 1 135 ? 28.824 -8.640 -17.429 1.00 19.76 296 SER A CA 1
ATOM 2172 C C . SER A 1 135 ? 29.727 -9.176 -18.536 1.00 19.85 296 SER A C 1
ATOM 2173 O O . SER A 1 135 ? 30.750 -8.539 -18.832 1.00 22.48 296 SER A O 1
ATOM 2181 N N . LEU A 1 136 ? 29.381 -10.325 -19.135 1.00 19.20 297 LEU A N 1
ATOM 2182 C CA . LEU A 1 136 ? 30.093 -10.831 -20.297 1.00 19.70 297 LEU A CA 1
ATOM 2183 C C . LEU A 1 136 ? 29.731 -10.070 -21.557 1.00 24.88 297 LEU A C 1
ATOM 2184 O O . LEU A 1 136 ? 30.388 -10.267 -22.581 1.00 30.06 297 LEU A O 1
ATOM 2200 N N . GLY A 1 137 ? 28.725 -9.188 -21.482 1.00 23.17 298 GLY A N 1
ATOM 2201 C CA . GLY A 1 137 ? 28.300 -8.420 -22.625 1.00 24.65 298 GLY A CA 1
ATOM 2202 C C . GLY A 1 137 ? 29.198 -7.223 -22.872 1.00 26.63 298 GLY A C 1
ATOM 2203 O O . GLY A 1 137 ? 30.097 -6.863 -22.082 1.00 27.41 298 GLY A O 1
ATOM 2207 N N . ASP A 1 138 ? 28.987 -6.614 -24.038 1.00 24.96 299 ASP A N 1
ATOM 2208 C CA . ASP A 1 138 ? 29.756 -5.429 -24.410 1.00 33.84 299 ASP A CA 1
ATOM 2209 C C . ASP A 1 138 ? 29.080 -4.131 -23.970 1.00 35.00 299 ASP A C 1
ATOM 2210 O O . ASP A 1 138 ? 29.658 -3.053 -24.156 1.00 37.80 299 ASP A O 1
ATOM 2219 N N . GLY A 1 139 ? 27.887 -4.203 -23.360 1.00 26.78 300 GLY A N 1
ATOM 2220 C CA . GLY A 1 139 ? 27.130 -3.025 -23.000 1.00 28.90 300 GLY A CA 1
ATOM 2221 C C . GLY A 1 139 ? 27.313 -2.581 -21.544 1.00 29.85 300 GLY A C 1
ATOM 2222 O O . GLY A 1 139 ? 27.953 -3.246 -20.729 1.00 30.91 300 GLY A O 1
ATOM 2226 N N . GLU A 1 140 ? 26.744 -1.410 -21.241 1.00 25.45 301 GLU A N 1
ATOM 2227 C CA . GLU A 1 140 ? 26.847 -0.824 -19.910 1.00 26.42 301 GLU A CA 1
ATOM 2228 C C . GLU A 1 140 ? 25.748 -1.361 -19.002 1.00 23.32 301 GLU A C 1
ATOM 2229 O O . GLU A 1 140 ? 24.583 -1.481 -19.396 1.00 22.77 301 GLU A O 1
ATOM 2241 N N A GLU A 1 141 ? 26.132 -1.700 -17.774 0.50 25.87 302 GLU A N 1
ATOM 2242 N N B GLU A 1 141 ? 26.125 -1.693 -17.769 0.50 25.78 302 GLU A N 1
ATOM 2243 C CA A GLU A 1 141 ? 25.157 -2.194 -16.813 0.50 30.79 302 GLU A CA 1
ATOM 2244 C CA B GLU A 1 141 ? 25.137 -2.200 -16.827 0.50 30.65 302 GLU A CA 1
ATOM 2245 C C A GLU A 1 141 ? 23.990 -1.221 -16.681 0.50 30.09 302 GLU A C 1
ATOM 2246 C C B GLU A 1 141 ? 23.981 -1.219 -16.680 0.50 30.12 302 GLU A C 1
ATOM 2247 O O A GLU A 1 141 ? 22.829 -1.638 -16.543 0.50 27.26 302 GLU A O 1
ATOM 2248 O O B GLU A 1 141 ? 22.817 -1.627 -16.536 0.50 27.24 302 GLU A O 1
ATOM 2271 N N . GLU A 1 142 ? 24.288 0.085 -16.748 1.00 34.79 303 GLU A N 1
ATOM 2272 C CA . GLU A 1 142 ? 23.266 1.117 -16.599 1.00 35.28 303 GLU A CA 1
ATOM 2273 C C . GLU A 1 142 ? 22.181 1.003 -17.649 1.00 30.24 303 GLU A C 1
ATOM 2274 O O . GLU A 1 142 ? 21.061 1.478 -17.428 1.00 31.54 303 GLU A O 1
ATOM 2287 N N . GLU A 1 143 ? 22.507 0.441 -18.809 1.00 24.23 304 GLU A N 1
ATOM 2288 C CA . GLU A 1 143 ? 21.585 0.420 -19.927 1.00 24.74 304 GLU A CA 1
ATOM 2289 C C . GLU A 1 143 ? 20.796 -0.879 -20.015 1.00 21.90 304 GLU A C 1
ATOM 2290 O O . GLU A 1 143 ? 19.997 -1.020 -20.937 1.00 24.11 304 GLU A O 1
ATOM 2302 N N . ILE A 1 144 ? 21.034 -1.823 -19.102 1.00 18.69 305 ILE A N 1
ATOM 2303 C CA . ILE A 1 144 ? 20.250 -3.059 -19.088 1.00 17.26 305 ILE A CA 1
ATOM 2304 C C . ILE A 1 144 ? 18.813 -2.699 -18.772 1.00 17.93 305 ILE A C 1
ATOM 2305 O O . ILE A 1 144 ? 18.534 -1.938 -17.824 1.00 21.00 305 ILE A O 1
ATOM 2321 N N . THR A 1 145 ? 17.877 -3.236 -19.542 1.00 14.68 306 THR A N 1
ATOM 2322 C CA . THR A 1 145 ? 16.456 -2.948 -19.338 1.00 14.88 306 THR A CA 1
ATOM 2323 C C . THR A 1 145 ? 15.836 -4.062 -18.515 1.00 12.40 306 THR A C 1
ATOM 2324 O O . THR A 1 145 ? 15.876 -5.235 -18.939 1.00 12.78 306 THR A O 1
ATOM 2335 N N . ILE A 1 146 ? 15.258 -3.721 -17.375 1.00 12.00 307 ILE A N 1
ATOM 2336 C CA . ILE A 1 146 ? 14.662 -4.696 -16.464 1.00 11.54 307 ILE A CA 1
ATOM 2337 C C . ILE A 1 146 ? 13.159 -4.545 -16.568 1.00 11.50 307 ILE A C 1
ATOM 2338 O O . ILE A 1 146 ? 12.619 -3.484 -16.239 1.00 13.07 307 ILE A O 1
ATOM 2354 N N . ASN A 1 147 ? 12.462 -5.590 -16.995 1.00 10.44 308 ASN A N 1
ATOM 2355 C CA . ASN A 1 147 ? 11.012 -5.548 -17.114 1.00 10.91 308 ASN A CA 1
ATOM 2356 C C . ASN A 1 147 ? 10.329 -6.565 -16.217 1.00 9.85 308 ASN A C 1
ATOM 2357 O O . ASN A 1 147 ? 10.818 -7.683 -16.038 1.00 10.97 308 ASN A O 1
ATOM 2368 N N . ALA A 1 148 ? 9.188 -6.169 -15.693 1.00 10.63 309 ALA A N 1
ATOM 2369 C CA . ALA A 1 148 ? 8.260 -7.051 -15.006 1.00 10.35 309 ALA A CA 1
ATOM 2370 C C . ALA A 1 148 ? 7.246 -7.627 -15.967 1.00 9.93 309 ALA A C 1
ATOM 2371 O O . ALA A 1 148 ? 6.809 -6.952 -16.911 1.00 10.76 309 ALA A O 1
ATOM 2378 N N . TRP A 1 149 ? 6.860 -8.877 -15.697 1.00 9.55 310 TRP A N 1
ATOM 2379 C CA . TRP A 1 149 ? 5.823 -9.596 -16.438 1.00 9.82 310 TRP A CA 1
ATOM 2380 C C . TRP A 1 149 ? 4.950 -10.262 -15.372 1.00 9.46 310 TRP A C 1
ATOM 2381 O O . TRP A 1 149 ? 5.329 -11.306 -14.830 1.00 10.54 310 TRP A O 1
ATOM 2402 N N . PHE A 1 150 ? 3.796 -9.698 -15.087 1.00 9.63 311 PHE A N 1
ATOM 2403 C CA . PHE A 1 150 ? 2.979 -10.123 -13.966 1.00 9.46 311 PHE A CA 1
ATOM 2404 C C . PHE A 1 150 ? 1.564 -10.339 -14.479 1.00 9.70 311 PHE A C 1
ATOM 2405 O O . PHE A 1 150 ? 0.961 -9.428 -15.049 1.00 9.85 311 PHE A O 1
ATOM 2422 N N . GLY A 1 151 ? 1.024 -11.527 -14.277 1.00 10.21 312 GLY A N 1
ATOM 2423 C CA . GLY A 1 151 ? -0.313 -11.784 -14.768 1.00 11.47 312 GLY A CA 1
ATOM 2424 C C . GLY A 1 151 ? -0.857 -13.108 -14.293 1.00 10.86 312 GLY A C 1
ATOM 2425 O O . GLY A 1 151 ? -0.159 -13.927 -13.700 1.00 11.84 312 GLY A O 1
ATOM 2429 N N . PRO A 1 152 ? -2.127 -13.345 -14.602 1.00 11.78 313 PRO A N 1
ATOM 2430 C CA . PRO A 1 152 ? -2.779 -14.601 -14.251 1.00 12.14 313 PRO A CA 1
ATOM 2431 C C . PRO A 1 152 ? -2.259 -15.765 -15.064 1.00 12.16 313 PRO A C 1
ATOM 2432 O O . PRO A 1 152 ? -1.561 -15.632 -16.080 1.00 12.30 313 PRO A O 1
ATOM 2443 N N . GLN A 1 153 ? -2.659 -16.955 -14.624 1.00 12.69 314 GLN A N 1
ATOM 2444 C CA . GLN A 1 153 ? -2.563 -18.119 -15.473 1.00 12.31 314 GLN A CA 1
ATOM 2445 C C . GLN A 1 153 ? -3.189 -17.819 -16.827 1.00 12.78 314 GLN A C 1
ATOM 2446 O O . GLN A 1 153 ? -4.248 -17.199 -16.887 1.00 14.49 314 GLN A O 1
ATOM 2460 N N . GLY A 1 154 ? -2.560 -18.276 -17.910 1.00 12.06 315 GLY A N 1
ATOM 2461 C CA . GLY A 1 154 ? -3.136 -18.200 -19.224 1.00 12.76 315 GLY A CA 1
ATOM 2462 C C . GLY A 1 154 ? -2.694 -17.045 -20.075 1.00 11.43 315 GLY A C 1
ATOM 2463 O O . GLY A 1 154 ? -3.060 -17.013 -21.240 1.00 12.88 315 GLY A O 1
ATOM 2467 N N . THR A 1 155 ? -1.883 -16.122 -19.575 1.00 10.75 316 THR A N 1
ATOM 2468 C CA . THR A 1 155 ? -1.305 -15.120 -20.462 1.00 11.14 316 THR A CA 1
ATOM 2469 C C . THR A 1 155 ? -0.470 -15.821 -21.519 1.00 10.23 316 THR A C 1
ATOM 2470 O O . THR A 1 155 ? 0.187 -16.843 -21.262 1.00 10.56 316 THR A O 1
ATOM 2481 N N . ILE A 1 156 ? -0.472 -15.259 -22.721 1.00 10.68 317 ILE A N 1
ATOM 2482 C CA . ILE A 1 156 ? 0.303 -15.773 -23.842 1.00 10.99 317 ILE A CA 1
ATOM 2483 C C . ILE A 1 156 ? 1.032 -14.618 -24.487 1.00 11.12 317 ILE A C 1
ATOM 2484 O O . ILE A 1 156 ? 0.395 -13.623 -24.890 1.00 11.98 317 ILE A O 1
ATOM 2500 N N . SER A 1 157 ? 2.350 -14.768 -24.652 1.00 10.15 318 SER A N 1
ATOM 2501 C CA . SER A 1 157 ? 3.153 -13.905 -25.496 1.00 9.99 318 SER A CA 1
ATOM 2502 C C . SER A 1 157 ? 3.457 -14.660 -26.773 1.00 9.73 318 SER A C 1
ATOM 2503 O O . SER A 1 157 ? 4.228 -15.636 -26.738 1.00 10.23 318 SER A O 1
ATOM 2511 N N . PRO A 1 158 ? 2.859 -14.268 -27.903 1.00 10.11 319 PRO A N 1
ATOM 2512 C CA . PRO A 1 158 ? 3.095 -14.972 -29.169 1.00 10.29 319 PRO A CA 1
ATOM 2513 C C . PRO A 1 158 ? 4.561 -15.017 -29.557 1.00 9.77 319 PRO A C 1
ATOM 2514 O O . PRO A 1 158 ? 5.372 -14.207 -29.112 1.00 10.09 319 PRO A O 1
ATOM 2525 N N . LEU A 1 159 ? 4.875 -15.959 -30.432 1.00 10.10 320 LEU A N 1
ATOM 2526 C CA . LEU A 1 159 ? 6.243 -16.198 -30.865 1.00 9.82 320 LEU A CA 1
ATOM 2527 C C . LEU A 1 159 ? 6.845 -14.945 -31.493 1.00 9.77 320 LEU A C 1
ATOM 2528 O O . LEU A 1 159 ? 6.299 -14.400 -32.464 1.00 10.96 320 LEU A O 1
ATOM 2544 N N . HIS A 1 160 ? 7.981 -14.506 -30.961 1.00 9.42 321 HIS A N 1
ATOM 2545 C CA . HIS A 1 160 ? 8.616 -13.276 -31.420 1.00 9.55 321 HIS A CA 1
ATOM 2546 C C . HIS A 1 160 ? 10.096 -13.333 -31.062 1.00 9.47 321 HIS A C 1
ATOM 2547 O O . HIS A 1 160 ? 10.534 -14.203 -30.311 1.00 10.11 321 HIS A O 1
ATOM 2561 N N . GLN A 1 161 ? 10.851 -12.384 -31.575 1.00 9.89 322 GLN A N 1
ATOM 2562 C CA . GLN A 1 161 ? 12.276 -12.282 -31.279 1.00 11.01 322 GLN A CA 1
ATOM 2563 C C . GLN A 1 161 ? 12.598 -10.863 -30.849 1.00 11.18 322 GLN A C 1
ATOM 2564 O O . GLN A 1 161 ? 11.923 -9.915 -31.267 1.00 13.39 322 GLN A O 1
ATOM 2578 N N . ASP A 1 162 ? 13.633 -10.721 -30.015 1.00 11.11 323 ASP A N 1
ATOM 2579 C CA . ASP A 1 162 ? 14.072 -9.445 -29.467 1.00 10.85 323 ASP A CA 1
ATOM 2580 C C . ASP A 1 162 ? 15.494 -9.148 -29.901 1.00 10.84 323 ASP A C 1
ATOM 2581 O O . ASP A 1 162 ? 16.270 -10.056 -30.198 1.00 11.86 323 ASP A O 1
ATOM 2590 N N . PRO A 1 163 ? 15.881 -7.869 -29.885 1.00 11.94 324 PRO A N 1
ATOM 2591 C CA . PRO A 1 163 ? 17.184 -7.456 -30.432 1.00 12.53 324 PRO A CA 1
ATOM 2592 C C . PRO A 1 163 ? 18.324 -7.470 -29.429 1.00 12.30 324 PRO A C 1
ATOM 2593 O O . PRO A 1 163 ? 19.414 -6.992 -29.777 1.00 13.58 324 PRO A O 1
ATOM 2604 N N . GLN A 1 164 ? 18.142 -7.999 -28.229 1.00 11.88 325 GLN A N 1
ATOM 2605 C CA . GLN A 1 164 ? 19.195 -8.115 -27.236 1.00 13.01 325 GLN A CA 1
ATOM 2606 C C . GLN A 1 164 ? 19.136 -9.499 -26.617 1.00 10.84 325 GLN A C 1
ATOM 2607 O O . GLN A 1 164 ? 18.158 -10.238 -26.802 1.00 11.63 325 GLN A O 1
ATOM 2621 N N . GLN A 1 165 ? 20.184 -9.867 -25.889 1.00 11.56 326 GLN A N 1
ATOM 2622 C CA . GLN A 1 165 ? 20.171 -11.052 -25.049 1.00 10.68 326 GLN A CA 1
ATOM 2623 C C . GLN A 1 165 ? 19.135 -10.874 -23.951 1.00 10.67 326 GLN A C 1
ATOM 2624 O O . GLN A 1 165 ? 18.808 -9.758 -23.566 1.00 11.62 326 GLN A O 1
ATOM 2638 N N . ASN A 1 166 ? 18.670 -11.991 -23.369 1.00 10.22 327 ASN A N 1
ATOM 2639 C CA . ASN A 1 166 ? 17.719 -11.908 -22.260 1.00 9.57 327 ASN A CA 1
ATOM 2640 C C . ASN A 1 166 ? 17.998 -12.970 -21.218 1.00 9.83 327 ASN A C 1
ATOM 2641 O O . ASN A 1 166 ? 18.258 -14.125 -21.560 1.00 10.83 327 ASN A O 1
ATOM 2652 N N . PHE A 1 167 ? 17.984 -12.576 -19.951 1.00 10.01 328 PHE A N 1
ATOM 2653 C CA . PHE A 1 167 ? 17.770 -13.500 -18.836 1.00 9.96 328 PHE A CA 1
ATOM 2654 C C . PHE A 1 167 ? 16.356 -13.303 -18.314 1.00 9.84 328 PHE A C 1
ATOM 2655 O O . PHE A 1 167 ? 16.045 -12.236 -17.763 1.00 10.29 328 PHE A O 1
ATOM 2672 N N . LEU A 1 168 ? 15.507 -14.318 -18.480 1.00 9.63 329 LEU A N 1
ATOM 2673 C CA . LEU A 1 168 ? 14.113 -14.305 -18.021 1.00 9.28 329 LEU A CA 1
ATOM 2674 C C . LEU A 1 168 ? 14.050 -15.100 -16.731 1.00 9.80 329 LEU A C 1
ATOM 2675 O O . LEU A 1 168 ? 14.285 -16.319 -16.742 1.00 10.12 329 LEU A O 1
ATOM 2691 N N . VAL A 1 169 ? 13.812 -14.413 -15.615 1.00 10.21 330 VAL A N 1
ATOM 2692 C CA . VAL A 1 169 ? 13.852 -15.021 -14.294 1.00 10.90 330 VAL A CA 1
ATOM 2693 C C . VAL A 1 169 ? 12.440 -15.264 -13.794 1.00 9.82 330 VAL A C 1
ATOM 2694 O O . VAL A 1 169 ? 11.622 -14.331 -13.748 1.00 10.93 330 VAL A O 1
ATOM 2707 N N . GLN A 1 170 ? 12.140 -16.493 -13.399 1.00 10.48 331 GLN A N 1
ATOM 2708 C CA . GLN A 1 170 ? 10.810 -16.838 -12.923 1.00 10.92 331 GLN A CA 1
ATOM 2709 C C . GLN A 1 170 ? 10.760 -16.712 -11.406 1.00 10.68 331 GLN A C 1
ATOM 2710 O O . GLN A 1 170 ? 11.582 -17.334 -10.716 1.00 11.95 331 GLN A O 1
ATOM 2724 N N . VAL A 1 171 ? 9.841 -15.899 -10.892 1.00 10.68 332 VAL A N 1
ATOM 2725 C CA . VAL A 1 171 ? 9.716 -15.661 -9.462 1.00 11.80 332 VAL A CA 1
ATOM 2726 C C . VAL A 1 171 ? 8.508 -16.377 -8.877 1.00 12.79 332 VAL A C 1
ATOM 2727 O O . VAL A 1 171 ? 8.631 -17.114 -7.885 1.00 14.45 332 VAL A O 1
ATOM 2740 N N A MET A 1 172 ? 7.326 -16.107 -9.414 0.60 11.65 333 MET A N 1
ATOM 2741 N N B MET A 1 172 ? 7.350 -16.203 -9.487 0.40 12.51 333 MET A N 1
ATOM 2742 C CA A MET A 1 172 ? 6.082 -16.744 -8.999 0.60 12.55 333 MET A CA 1
ATOM 2743 C CA B MET A 1 172 ? 6.099 -16.773 -9.017 0.40 12.23 333 MET A CA 1
ATOM 2744 C C A MET A 1 172 ? 5.538 -17.573 -10.152 0.60 11.83 333 MET A C 1
ATOM 2745 C C B MET A 1 172 ? 5.475 -17.561 -10.150 0.40 11.91 333 MET A C 1
ATOM 2746 O O A MET A 1 172 ? 5.564 -17.120 -11.301 0.60 12.42 333 MET A O 1
ATOM 2747 O O B MET A 1 172 ? 5.379 -17.057 -11.273 0.40 9.87 333 MET A O 1
ATOM 2774 N N . GLY A 1 173 ? 5.038 -18.777 -9.865 1.00 12.40 334 GLY A N 1
ATOM 2775 C CA . GLY A 1 173 ? 4.374 -19.577 -10.881 1.00 12.56 334 GLY A CA 1
ATOM 2776 C C . GLY A 1 173 ? 5.331 -20.152 -11.916 1.00 11.49 334 GLY A C 1
ATOM 2777 O O . GLY A 1 173 ? 6.548 -19.981 -11.867 1.00 12.47 334 GLY A O 1
ATOM 2782 N N . ARG A 1 174 ? 4.734 -20.817 -12.914 1.00 12.14 335 ARG A N 1
ATOM 2783 C CA . ARG A 1 174 ? 5.472 -21.483 -13.973 1.00 11.00 335 ARG A CA 1
ATOM 2784 C C . ARG A 1 174 ? 5.014 -20.996 -15.338 1.00 10.22 335 ARG A C 1
ATOM 2785 O O . ARG A 1 174 ? 3.863 -20.587 -15.525 1.00 11.42 335 ARG A O 1
ATOM 2806 N N . LYS A 1 175 ? 5.929 -21.076 -16.298 1.00 9.75 336 LYS A N 1
ATOM 2807 C CA . LYS A 1 175 ? 5.655 -20.763 -17.690 1.00 10.40 336 LYS A CA 1
ATOM 2808 C C . LYS A 1 175 ? 6.090 -21.885 -18.623 1.00 9.51 336 LYS A C 1
ATOM 2809 O O . LYS A 1 175 ? 7.197 -22.421 -18.481 1.00 11.36 336 LYS A O 1
ATOM 2828 N N A TYR A 1 176 ? 5.256 -22.191 -19.611 0.75 9.90 337 TYR A N 1
ATOM 2829 N N B TYR A 1 176 ? 5.224 -22.237 -19.582 0.25 10.20 337 TYR A N 1
ATOM 2830 C CA A TYR A 1 176 ? 5.616 -23.063 -20.717 0.75 9.75 337 TYR A CA 1
ATOM 2831 C CA B TYR A 1 176 ? 5.622 -23.071 -20.713 0.25 10.10 337 TYR A CA 1
ATOM 2832 C C A TYR A 1 176 ? 6.242 -22.203 -21.804 0.75 9.62 337 TYR A C 1
ATOM 2833 C C B TYR A 1 176 ? 6.265 -22.179 -21.763 0.25 9.86 337 TYR A C 1
ATOM 2834 O O A TYR A 1 176 ? 5.637 -21.210 -22.235 0.75 10.47 337 TYR A O 1
ATOM 2835 O O B TYR A 1 176 ? 5.703 -21.141 -22.131 0.25 10.43 337 TYR A O 1
ATOM 2870 N N . ILE A 1 177 ? 7.440 -22.569 -22.244 1.00 9.40 338 ILE A N 1
ATOM 2871 C CA . ILE A 1 177 ? 8.216 -21.746 -23.162 1.00 9.85 338 ILE A CA 1
ATOM 2872 C C . ILE A 1 177 ? 8.663 -22.610 -24.329 1.00 9.58 338 ILE A C 1
ATOM 2873 O O . ILE A 1 177 ? 9.175 -23.727 -24.124 1.00 11.05 338 ILE A O 1
ATOM 2890 N N A ARG A 1 178 ? 8.473 -22.112 -25.549 0.75 9.41 339 ARG A N 1
ATOM 2891 N N B ARG A 1 178 ? 8.455 -22.128 -25.543 0.25 8.86 339 ARG A N 1
ATOM 2892 C CA A ARG A 1 178 ? 8.924 -22.739 -26.777 0.75 9.48 339 ARG A CA 1
ATOM 2893 C CA B ARG A 1 178 ? 8.995 -22.767 -26.725 0.25 9.36 339 ARG A CA 1
ATOM 2894 C C A ARG A 1 178 ? 9.919 -21.815 -27.459 0.75 9.40 339 ARG A C 1
ATOM 2895 C C B ARG A 1 178 ? 9.948 -21.812 -27.417 0.25 9.24 339 ARG A C 1
ATOM 2896 O O A ARG A 1 178 ? 9.673 -20.606 -27.558 0.75 9.68 339 ARG A O 1
ATOM 2897 O O B ARG A 1 178 ? 9.697 -20.601 -27.483 0.25 9.00 339 ARG A O 1
ATOM 2938 N N . LEU A 1 179 ? 11.046 -22.370 -27.915 1.00 9.60 340 LEU A N 1
ATOM 2939 C CA . LEU A 1 179 ? 12.154 -21.611 -28.487 1.00 9.30 340 LEU A CA 1
ATOM 2940 C C . LEU A 1 179 ? 12.507 -22.158 -29.861 1.00 9.60 340 LEU A C 1
ATOM 2941 O O . LEU A 1 179 ? 12.742 -23.365 -30.012 1.00 10.72 340 LEU A O 1
ATOM 2958 N N . TYR A 1 180 ? 12.581 -21.271 -30.853 1.00 9.88 341 TYR A N 1
ATOM 2959 C CA . TYR A 1 180 ? 12.971 -21.617 -32.213 1.00 10.98 341 TYR A CA 1
ATOM 2960 C C . TYR A 1 180 ? 14.171 -20.765 -32.598 1.00 10.62 341 TYR A C 1
ATOM 2961 O O . TYR A 1 180 ? 14.159 -19.542 -32.432 1.00 10.96 341 TYR A O 1
ATOM 2979 N N A SER A 1 181 ? 15.183 -21.411 -33.169 0.50 11.70 342 SER A N 1
ATOM 2980 N N B SER A 1 181 ? 15.219 -21.401 -33.096 0.50 11.47 342 SER A N 1
ATOM 2981 C CA A SER A 1 181 ? 16.413 -20.738 -33.539 0.50 11.94 342 SER A CA 1
ATOM 2982 C CA B SER A 1 181 ? 16.421 -20.660 -33.412 0.50 12.00 342 SER A CA 1
ATOM 2983 C C A SER A 1 181 ? 16.184 -19.705 -34.632 0.50 12.97 342 SER A C 1
ATOM 2984 C C B SER A 1 181 ? 16.199 -19.715 -34.588 0.50 12.44 342 SER A C 1
ATOM 2985 O O A SER A 1 181 ? 15.314 -19.866 -35.488 0.50 13.18 342 SER A O 1
ATOM 2986 O O B SER A 1 181 ? 15.349 -19.950 -35.446 0.50 13.76 342 SER A O 1
ATOM 3001 N N . PRO A 1 182 ? 17.009 -18.658 -34.684 1.00 14.13 343 PRO A N 1
ATOM 3002 C CA . PRO A 1 182 ? 16.914 -17.741 -35.835 1.00 15.68 343 PRO A CA 1
ATOM 3003 C C . PRO A 1 182 ? 17.138 -18.433 -37.172 1.00 16.80 343 PRO A C 1
ATOM 3004 O O . PRO A 1 182 ? 16.590 -18.011 -38.197 1.00 19.13 343 PRO A O 1
ATOM 3015 N N A GLN A 1 183 ? 17.855 -19.551 -37.174 0.75 15.99 344 GLN A N 1
ATOM 3016 N N B GLN A 1 183 ? 17.872 -19.540 -37.195 0.25 17.14 344 GLN A N 1
ATOM 3017 C CA A GLN A 1 183 ? 18.023 -20.351 -38.389 0.75 20.76 344 GLN A CA 1
ATOM 3018 C CA B GLN A 1 183 ? 18.029 -20.275 -38.446 0.25 20.59 344 GLN A CA 1
ATOM 3019 C C A GLN A 1 183 ? 16.695 -20.875 -38.940 0.75 19.89 344 GLN A C 1
ATOM 3020 C C B GLN A 1 183 ? 16.725 -20.897 -38.939 0.25 19.38 344 GLN A C 1
ATOM 3021 O O A GLN A 1 183 ? 16.608 -21.195 -40.133 0.75 23.04 344 GLN A O 1
ATOM 3022 O O B GLN A 1 183 ? 16.671 -21.345 -40.089 0.25 21.57 344 GLN A O 1
ATOM 3035 N N A GLU A 1 184 ? 15.660 -20.985 -38.102 0.70 17.16 345 GLU A N 1
ATOM 3036 N N B GLU A 1 184 ? 15.680 -20.944 -38.110 0.30 19.01 345 GLU A N 1
ATOM 3037 C CA A GLU A 1 184 ? 14.363 -21.503 -38.514 0.70 17.62 345 GLU A CA 1
ATOM 3038 C CA B GLU A 1 184 ? 14.390 -21.489 -38.513 0.30 18.57 345 GLU A CA 1
ATOM 3039 C C A GLU A 1 184 ? 13.385 -20.411 -38.935 0.70 16.65 345 GLU A C 1
ATOM 3040 C C B GLU A 1 184 ? 13.392 -20.412 -38.923 0.30 17.31 345 GLU A C 1
ATOM 3041 O O A GLU A 1 184 ? 12.205 -20.710 -39.152 0.70 18.72 345 GLU A O 1
ATOM 3042 O O B GLU A 1 184 ? 12.213 -20.724 -39.134 0.30 17.49 345 GLU A O 1
ATOM 3065 N N . SER A 1 185 ? 13.846 -19.163 -39.069 1.00 17.64 346 SER A N 1
ATOM 3066 C CA . SER A 1 185 ? 12.924 -18.046 -39.300 1.00 18.53 346 SER A CA 1
ATOM 3067 C C . SER A 1 185 ? 11.990 -18.263 -40.500 1.00 18.89 346 SER A C 1
ATOM 3068 O O . SER A 1 185 ? 10.820 -17.864 -40.461 1.00 20.83 346 SER A O 1
ATOM 3077 N N . GLY A 1 186 ? 12.482 -18.896 -41.569 1.00 20.50 347 GLY A N 1
ATOM 3078 C CA . GLY A 1 186 ? 11.627 -19.130 -42.730 1.00 23.31 347 GLY A CA 1
ATOM 3079 C C . GLY A 1 186 ? 10.359 -19.893 -42.383 1.00 27.72 347 GLY A C 1
ATOM 3080 O O . GLY A 1 186 ? 9.278 -19.601 -42.914 1.00 36.23 347 GLY A O 1
ATOM 3084 N N . ALA A 1 187 ? 10.463 -20.854 -41.469 1.00 17.63 348 ALA A N 1
ATOM 3085 C CA . ALA A 1 187 ? 9.355 -21.715 -41.129 1.00 17.27 348 ALA A CA 1
ATOM 3086 C C . ALA A 1 187 ? 8.402 -21.054 -40.159 1.00 12.66 348 ALA A C 1
ATOM 3087 O O . ALA A 1 187 ? 7.407 -21.669 -39.782 1.00 13.63 348 ALA A O 1
ATOM 3094 N N . LEU A 1 188 ? 8.714 -19.823 -39.748 1.00 13.49 349 LEU A N 1
ATOM 3095 C CA . LEU A 1 188 ? 7.942 -19.114 -38.736 1.00 11.64 349 LEU A CA 1
ATOM 3096 C C . LEU A 1 188 ? 7.113 -17.992 -39.324 1.00 12.49 349 LEU A C 1
ATOM 3097 O O . LEU A 1 188 ? 6.350 -17.354 -38.581 1.00 12.98 349 LEU A O 1
ATOM 3113 N N . TYR A 1 189 ? 7.233 -17.743 -40.608 1.00 13.29 350 TYR A N 1
ATOM 3114 C CA . TYR A 1 189 ? 6.388 -16.792 -41.310 1.00 13.38 350 TYR A CA 1
ATOM 3115 C C . TYR A 1 189 ? 6.254 -15.453 -40.574 1.00 13.92 350 TYR A C 1
ATOM 3116 O O . TYR A 1 189 ? 5.140 -15.070 -40.161 1.00 15.00 350 TYR A O 1
ATOM 3134 N N . PRO A 1 190 ? 7.345 -14.694 -40.446 1.00 15.00 351 PRO A N 1
ATOM 3135 C CA . PRO A 1 190 ? 7.261 -13.382 -39.798 1.00 16.09 351 PRO A CA 1
ATOM 3136 C C . PRO A 1 190 ? 6.244 -12.499 -40.500 1.00 16.47 351 PRO A C 1
ATOM 3137 O O . PRO A 1 190 ? 6.083 -12.557 -41.726 1.00 17.90 351 PRO A O 1
ATOM 3148 N N . HIS A 1 191 ? 5.560 -11.656 -39.742 1.00 15.62 352 HIS A N 1
ATOM 3149 C CA . HIS A 1 191 ? 4.712 -10.633 -40.351 1.00 19.07 352 HIS A CA 1
ATOM 3150 C C . HIS A 1 191 ? 5.519 -9.718 -41.268 1.00 20.63 352 HIS A C 1
ATOM 3151 O O . HIS A 1 191 ? 6.681 -9.406 -41.008 1.00 22.63 352 HIS A O 1
ATOM 3165 N N . ASP A 1 192 ? 4.855 -9.277 -42.346 1.00 28.54 353 ASP A N 1
ATOM 3166 C CA . ASP A 1 192 ? 5.466 -8.356 -43.299 1.00 41.62 353 ASP A CA 1
ATOM 3167 C C . ASP A 1 192 ? 5.515 -6.920 -42.771 1.00 40.58 353 ASP A C 1
ATOM 3168 O O . ASP A 1 192 ? 6.448 -6.179 -43.095 1.00 51.05 353 ASP A O 1
ATOM 3172 N N . THR A 1 193 ? 4.537 -6.512 -41.966 1.00 39.09 354 THR A N 1
ATOM 3173 C CA . THR A 1 193 ? 4.443 -5.123 -41.527 1.00 38.26 354 THR A CA 1
ATOM 3174 C C . THR A 1 193 ? 5.642 -4.742 -40.661 1.00 42.79 354 THR A C 1
ATOM 3175 O O . THR A 1 193 ? 6.311 -5.591 -40.057 1.00 38.23 354 THR A O 1
ATOM 3186 N N . HIS A 1 194 ? 5.914 -3.436 -40.598 1.00 47.93 355 HIS A N 1
ATOM 3187 C CA . HIS A 1 194 ? 7.061 -2.975 -39.819 1.00 50.38 355 HIS A CA 1
ATOM 3188 C C . HIS A 1 194 ? 6.819 -3.138 -38.325 1.00 42.46 355 HIS A C 1
ATOM 3189 O O . HIS A 1 194 ? 7.743 -3.475 -37.575 1.00 45.80 355 HIS A O 1
ATOM 3203 N N . LEU A 1 195 ? 5.589 -2.899 -37.869 1.00 37.92 356 LEU A N 1
ATOM 3204 C CA . LEU A 1 195 ? 5.307 -3.057 -36.451 1.00 44.04 356 LEU A CA 1
ATOM 3205 C C . LEU A 1 195 ? 5.570 -4.486 -36.006 1.00 44.87 356 LEU A C 1
ATOM 3206 O O . LEU A 1 195 ? 6.072 -4.713 -34.899 1.00 46.23 356 LEU A O 1
ATOM 3210 N N . LEU A 1 196 ? 5.269 -5.461 -36.863 1.00 35.34 357 LEU A N 1
ATOM 3211 C CA . LEU A 1 196 ? 5.246 -6.850 -36.434 1.00 33.89 357 LEU A CA 1
ATOM 3212 C C . LEU A 1 196 ? 6.314 -7.734 -37.078 1.00 24.73 357 LEU A C 1
ATOM 3213 O O . LEU A 1 196 ? 6.210 -8.933 -36.968 1.00 19.51 357 LEU A O 1
ATOM 3229 N N A HIS A 1 197 ? 7.349 -7.189 -37.717 0.50 21.51 358 HIS A N 1
ATOM 3230 N N B HIS A 1 197 ? 7.346 -7.180 -37.711 0.50 21.59 358 HIS A N 1
ATOM 3231 C CA A HIS A 1 197 ? 8.265 -8.067 -38.447 0.50 24.25 358 HIS A CA 1
ATOM 3232 C CA B HIS A 1 197 ? 8.279 -8.040 -38.436 0.50 24.15 358 HIS A CA 1
ATOM 3233 C C A HIS A 1 197 ? 9.098 -8.959 -37.526 0.50 19.40 358 HIS A C 1
ATOM 3234 C C B HIS A 1 197 ? 9.068 -8.970 -37.518 0.50 19.63 358 HIS A C 1
ATOM 3235 O O A HIS A 1 197 ? 9.660 -9.953 -37.999 0.50 21.62 358 HIS A O 1
ATOM 3236 O O B HIS A 1 197 ? 9.585 -9.987 -37.991 0.50 21.08 358 HIS A O 1
ATOM 3263 N N . ASN A 1 198 ? 9.171 -8.640 -36.236 1.00 17.54 359 ASN A N 1
ATOM 3264 C CA . ASN A 1 198 ? 9.810 -9.497 -35.246 1.00 16.03 359 ASN A CA 1
ATOM 3265 C C . ASN A 1 198 ? 8.853 -10.485 -34.616 1.00 12.77 359 ASN A C 1
ATOM 3266 O O . ASN A 1 198 ? 9.234 -11.130 -33.637 1.00 12.28 359 ASN A O 1
ATOM 3278 N N . THR A 1 199 ? 7.647 -10.631 -35.160 1.00 12.42 360 THR A N 1
ATOM 3279 C CA . THR A 1 199 ? 6.630 -11.518 -34.613 1.00 12.20 360 THR A CA 1
ATOM 3280 C C . THR A 1 199 ? 6.198 -12.500 -35.685 1.00 11.97 360 THR A C 1
ATOM 3281 O O . THR A 1 199 ? 5.982 -12.140 -36.834 1.00 13.68 360 THR A O 1
ATOM 3292 N N . SER A 1 200 ? 6.019 -13.730 -35.294 1.00 11.21 361 SER A N 1
ATOM 3293 C CA . SER A 1 200 ? 5.557 -14.776 -36.196 1.00 11.59 361 SER A CA 1
ATOM 3294 C C . SER A 1 200 ? 4.060 -14.621 -36.458 1.00 11.92 361 SER A C 1
ATOM 3295 O O . SER A 1 200 ? 3.303 -14.200 -35.579 1.00 12.92 361 SER A O 1
ATOM 3303 N N . GLN A 1 201 ? 3.618 -15.017 -37.654 1.00 11.91 362 GLN A N 1
ATOM 3304 C CA . GLN A 1 201 ? 2.200 -15.132 -37.941 1.00 12.41 362 GLN A CA 1
ATOM 3305 C C . GLN A 1 201 ? 1.559 -16.372 -37.363 1.00 12.30 362 GLN A C 1
ATOM 3306 O O . GLN A 1 201 ? 0.324 -16.467 -37.390 1.00 14.29 362 GLN A O 1
ATOM 3320 N N . VAL A 1 202 ? 2.332 -17.318 -36.881 1.00 11.94 363 VAL A N 1
ATOM 3321 C CA . VAL A 1 202 ? 1.824 -18.620 -36.451 1.00 12.07 363 VAL A CA 1
ATOM 3322 C C . VAL A 1 202 ? 1.430 -18.609 -34.974 1.00 12.01 363 VAL A C 1
ATOM 3323 O O . VAL A 1 202 ? 2.156 -18.062 -34.144 1.00 13.03 363 VAL A O 1
ATOM 3336 N N A ASP A 1 203 ? 0.300 -19.253 -34.658 0.50 12.26 364 ASP A N 1
ATOM 3337 N N B ASP A 1 203 ? 0.312 -19.257 -34.628 0.50 12.72 364 ASP A N 1
ATOM 3338 C CA A ASP A 1 203 ? -0.057 -19.584 -33.275 0.50 12.22 364 ASP A CA 1
ATOM 3339 C CA B ASP A 1 203 ? -0.062 -19.480 -33.219 0.50 12.42 364 ASP A CA 1
ATOM 3340 C C A ASP A 1 203 ? 0.664 -20.869 -32.909 0.50 12.41 364 ASP A C 1
ATOM 3341 C C B ASP A 1 203 ? 0.549 -20.809 -32.777 0.50 11.23 364 ASP A C 1
ATOM 3342 O O A ASP A 1 203 ? 0.315 -21.952 -33.418 0.50 10.89 364 ASP A O 1
ATOM 3343 O O B ASP A 1 203 ? 0.003 -21.862 -33.098 0.50 13.58 364 ASP A O 1
ATOM 3360 N N . VAL A 1 204 ? 1.678 -20.769 -32.048 1.00 11.65 365 VAL A N 1
ATOM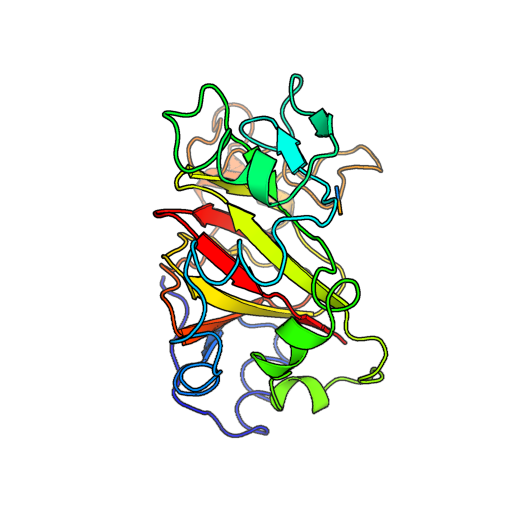 3361 C CA . VAL A 1 204 ? 2.519 -21.930 -31.794 1.00 11.76 365 VAL A CA 1
ATOM 3362 C C . VAL A 1 204 ? 1.733 -23.147 -31.367 1.00 11.07 365 VAL A C 1
ATOM 3363 O O . VAL A 1 204 ? 2.068 -24.262 -31.799 1.00 12.28 365 VAL A O 1
ATOM 3377 N N . GLU A 1 205 ? 0.784 -22.999 -30.453 1.00 10.60 366 GLU A N 1
ATOM 3378 C CA . GLU A 1 205 ? 0.139 -24.175 -29.889 1.00 12.25 366 GLU A CA 1
ATOM 3379 C C . GLU A 1 205 ? -1.080 -24.642 -30.669 1.00 12.29 366 GLU A C 1
ATOM 3380 O O . GLU A 1 205 ? -1.689 -25.675 -30.304 1.00 14.05 366 GLU A O 1
ATOM 3392 N N . ASN A 1 206 ? -1.460 -23.946 -31.733 1.00 12.43 367 ASN A N 1
ATOM 3393 C CA . ASN A 1 206 ? -2.525 -24.408 -32.594 1.00 12.85 367 ASN A CA 1
ATOM 3394 C C . ASN A 1 206 ? -2.257 -23.855 -33.983 1.00 13.40 367 ASN A C 1
ATOM 3395 O O . ASN A 1 206 ? -3.010 -23.004 -34.483 1.00 15.04 367 ASN A O 1
ATOM 3406 N N . PRO A 1 207 ? -1.195 -24.289 -34.622 1.00 12.94 368 PRO A N 1
ATOM 3407 C CA . PRO A 1 207 ? -0.790 -23.644 -35.876 1.00 13.37 368 PRO A CA 1
ATOM 3408 C C . PRO A 1 207 ? -1.726 -24.025 -37.007 1.00 14.50 368 PRO A C 1
ATOM 3409 O O . PRO A 1 207 ? -2.199 -25.165 -37.106 1.00 15.92 368 PRO A O 1
ATOM 3420 N N . ASP A 1 208 ? -1.933 -23.081 -37.912 1.00 13.49 369 ASP A N 1
ATOM 3421 C CA . ASP A 1 208 ? -2.710 -23.355 -39.118 1.00 14.18 369 ASP A CA 1
ATOM 3422 C C . ASP A 1 208 ? -1.752 -23.982 -40.117 1.00 14.03 369 ASP A C 1
ATOM 3423 O O . ASP A 1 208 ? -0.993 -23.283 -40.787 1.00 15.99 369 ASP A O 1
ATOM 3432 N N . LEU A 1 209 ? -1.732 -25.302 -40.182 1.00 16.38 370 LEU A N 1
ATOM 3433 C CA . LEU A 1 209 ? -0.715 -25.951 -41.002 1.00 17.75 370 LEU A CA 1
ATOM 3434 C C . LEU A 1 209 ? -1.114 -25.995 -42.474 1.00 17.14 370 LEU A C 1
ATOM 3435 O O . LEU A 1 209 ? -0.277 -26.357 -43.308 1.00 18.70 370 LEU A O 1
ATOM 3451 N N A GLU A 1 210 ? -2.343 -25.607 -42.807 0.50 16.73 371 GLU A N 1
ATOM 3452 N N B GLU A 1 210 ? -2.350 -25.640 -42.816 0.50 17.09 371 GLU A N 1
ATOM 3453 C CA A GLU A 1 210 ? -2.703 -25.463 -44.209 0.50 17.86 371 GLU A CA 1
ATOM 3454 C CA B GLU A 1 210 ? -2.667 -25.456 -44.225 0.50 17.73 371 GLU A CA 1
ATOM 3455 C C A GLU A 1 210 ? -2.123 -24.177 -44.764 0.50 16.30 371 GLU A C 1
ATOM 3456 C C B GLU A 1 210 ? -2.012 -24.191 -44.743 0.50 16.71 371 GLU A C 1
ATOM 3457 O O A GLU A 1 210 ? -1.662 -24.131 -45.907 0.50 18.30 371 GLU A O 1
ATOM 3458 O O B GLU A 1 210 ? -1.401 -24.179 -45.817 0.50 18.93 371 GLU A O 1
ATOM 3481 N N A LYS A 1 211 ? -2.082 -23.135 -43.949 0.50 15.50 372 LYS A N 1
ATOM 3482 N N B LYS A 1 211 ? -2.075 -23.128 -43.956 0.50 15.47 372 LYS A N 1
ATOM 3483 C CA A LYS A 1 211 ? -1.511 -21.866 -44.358 0.50 15.36 372 LYS A CA 1
ATOM 3484 C CA B LYS A 1 211 ? -1.509 -21.855 -44.355 0.50 15.43 372 LYS A CA 1
ATOM 3485 C C A LYS A 1 211 ? -0.013 -21.769 -44.080 0.50 15.14 372 LYS A C 1
ATOM 3486 C C B LYS A 1 211 ? -0.005 -21.791 -44.101 0.50 15.26 372 LYS A C 1
ATOM 3487 O O A LYS A 1 211 ? 0.711 -21.082 -44.812 0.50 16.86 372 LYS A O 1
ATOM 3488 O O B LYS A 1 211 ? 0.732 -21.160 -44.872 0.50 16.27 372 LYS A O 1
ATOM 3525 N N . PHE A 1 212 ? 0.473 -22.470 -43.057 1.00 13.77 373 PHE A N 1
ATOM 3526 C CA . PHE A 1 212 ? 1.859 -22.360 -42.591 1.00 13.74 373 PHE A CA 1
ATOM 3527 C C . PHE A 1 212 ? 2.499 -23.743 -42.509 1.00 14.25 373 PHE A C 1
ATOM 3528 O O . PHE A 1 212 ? 2.998 -24.150 -41.458 1.00 14.39 373 PHE A O 1
ATOM 3546 N N . PRO A 1 213 ? 2.553 -24.473 -43.628 1.00 15.52 374 PRO A N 1
ATOM 3547 C CA . PRO A 1 213 ? 2.995 -25.879 -43.562 1.00 17.11 374 PRO A CA 1
ATOM 3548 C C . PRO A 1 213 ? 4.426 -26.060 -43.119 1.00 17.38 374 PRO A C 1
ATOM 3549 O O . PRO A 1 213 ? 4.749 -27.115 -42.535 1.00 18.82 374 PRO A O 1
ATOM 3560 N N . LYS A 1 214 ? 5.305 -25.099 -43.367 1.00 16.11 375 LYS A N 1
ATOM 3561 C CA . LYS A 1 214 ? 6.711 -25.261 -42.969 1.00 16.70 375 LYS A CA 1
ATOM 3562 C C . LYS A 1 214 ? 6.882 -25.282 -41.457 1.00 15.90 375 LYS A C 1
ATOM 3563 O O . LYS A 1 214 ? 7.897 -25.755 -40.949 1.00 16.28 375 LYS A O 1
ATOM 3582 N N . PHE A 1 215 ? 5.915 -24.751 -40.718 1.00 15.02 376 PHE A N 1
ATOM 3583 C CA . PHE A 1 215 ? 6.040 -24.685 -39.267 1.00 13.93 376 PHE A CA 1
ATOM 3584 C C . PHE A 1 215 ? 6.103 -26.065 -38.639 1.00 15.12 376 PHE A C 1
ATOM 3585 O O . PHE A 1 215 ? 6.792 -26.243 -37.622 1.00 15.82 376 PHE A O 1
ATOM 3602 N N . ALA A 1 216 ? 5.424 -27.040 -39.249 1.00 18.92 377 ALA A N 1
ATOM 3603 C CA . ALA A 1 216 ? 5.186 -28.337 -38.610 1.00 23.87 377 ALA A CA 1
ATOM 3604 C C . ALA A 1 216 ? 6.471 -29.075 -38.327 1.00 21.88 377 ALA A C 1
ATOM 3605 O O . ALA A 1 216 ? 6.595 -29.737 -37.285 1.00 21.88 377 ALA A O 1
ATOM 3612 N N . LYS A 1 217 ? 7.424 -28.992 -39.231 1.00 20.23 378 LYS A N 1
ATOM 3613 C CA . LYS A 1 217 ? 8.648 -29.758 -39.120 1.00 21.08 378 LYS A CA 1
ATOM 3614 C C . LYS A 1 217 ? 9.766 -28.952 -38.511 1.00 20.48 378 LYS A C 1
ATOM 3615 O O . LYS A 1 217 ? 10.866 -29.495 -38.348 1.00 23.79 378 LYS A O 1
ATOM 3619 N N . ALA A 1 218 ? 9.533 -27.692 -38.156 1.00 17.75 379 ALA A N 1
ATOM 3620 C CA . ALA A 1 218 ? 10.635 -26.872 -37.648 1.00 17.56 379 ALA A CA 1
ATOM 3621 C C . ALA A 1 218 ? 11.032 -27.357 -36.257 1.00 17.00 379 ALA A C 1
ATOM 3622 O O . ALA A 1 218 ? 10.158 -27.528 -35.396 1.00 18.81 379 ALA A O 1
ATOM 3629 N N . PRO A 1 219 ? 12.314 -27.619 -36.004 1.00 16.63 380 PRO A N 1
ATOM 3630 C CA . PRO A 1 219 ? 12.736 -28.090 -34.681 1.00 16.01 380 PRO A CA 1
ATOM 3631 C C . PRO A 1 219 ? 12.705 -26.964 -33.669 1.00 13.78 380 PRO A C 1
ATOM 3632 O O . PRO A 1 219 ? 12.844 -25.787 -34.011 1.00 14.12 380 PRO A O 1
ATOM 3643 N N . PHE A 1 220 ? 12.591 -27.333 -32.398 1.00 12.80 381 PHE A N 1
ATOM 3644 C CA . PHE A 1 220 ? 12.500 -26.351 -31.323 1.00 12.16 381 PHE A CA 1
ATOM 3645 C C . PHE A 1 220 ? 12.972 -26.973 -30.028 1.00 12.00 381 PHE A C 1
ATOM 3646 O O . PHE A 1 220 ? 13.119 -28.197 -29.911 1.00 13.33 381 PHE A O 1
ATOM 3663 N N . LEU A 1 221 ? 13.170 -26.117 -29.043 1.00 10.90 382 LEU A N 1
ATOM 3664 C CA . LEU A 1 221 ? 13.371 -26.526 -27.659 1.00 11.11 382 LEU A CA 1
ATOM 3665 C C . LEU A 1 221 ? 12.162 -26.072 -26.841 1.00 11.13 382 LEU A C 1
ATOM 3666 O O . LEU A 1 221 ? 11.485 -25.100 -27.193 1.00 11.70 382 LEU A O 1
ATOM 3682 N N . SER A 1 222 ? 11.902 -26.729 -25.734 1.00 11.56 383 SER A N 1
ATOM 3683 C CA . SER A 1 222 ? 10.869 -26.242 -24.837 1.00 11.52 383 SER A CA 1
ATOM 3684 C C . SER A 1 222 ? 11.238 -26.515 -23.400 1.00 11.28 383 SER A C 1
ATOM 3685 O O . SER A 1 222 ? 12.150 -27.304 -23.103 1.00 13.89 383 SER A O 1
ATOM 3693 N N . ALA A 1 223 ? 10.534 -25.868 -22.494 1.00 11.54 384 ALA A N 1
ATOM 3694 C CA . ALA A 1 223 ? 10.704 -26.095 -21.068 1.00 12.24 384 ALA A CA 1
ATOM 3695 C C . ALA A 1 223 ? 9.489 -25.591 -20.331 1.00 10.95 384 ALA A C 1
ATOM 3696 O O . ALA A 1 223 ? 8.769 -24.726 -20.828 1.00 12.17 384 ALA A O 1
ATOM 3703 N N . ILE A 1 224 ? 9.335 -26.064 -19.107 1.00 11.31 385 ILE A N 1
ATOM 3704 C CA . ILE A 1 224 ? 8.528 -25.396 -18.097 1.00 11.59 385 ILE A CA 1
ATOM 3705 C C . ILE A 1 224 ? 9.491 -24.702 -17.150 1.00 10.84 385 ILE A C 1
ATOM 3706 O O . ILE A 1 224 ? 10.304 -25.351 -16.491 1.00 12.51 385 ILE A O 1
ATOM 3722 N N . LEU A 1 225 ? 9.444 -23.386 -17.120 1.00 10.53 386 LEU A N 1
ATOM 3723 C CA . LEU A 1 225 ? 10.320 -22.567 -16.286 1.00 11.20 386 LEU A CA 1
ATOM 3724 C C . LEU A 1 225 ? 9.634 -22.368 -14.944 1.00 10.72 386 LEU A C 1
ATOM 3725 O O . LEU A 1 225 ? 8.500 -21.856 -14.898 1.00 11.94 386 LEU A O 1
ATOM 3741 N N A SER A 1 226 ? 10.305 -22.771 -13.871 0.75 11.30 387 SER A N 1
ATOM 3742 N N B SER A 1 226 ? 10.290 -22.764 -13.865 0.25 12.03 387 SER A N 1
ATOM 3743 C CA A SER A 1 226 ? 9.750 -22.758 -12.527 0.75 12.35 387 SER A CA 1
ATOM 3744 C CA B SER A 1 226 ? 9.701 -22.727 -12.538 0.25 12.80 387 SER A CA 1
ATOM 3745 C C A SER A 1 226 ? 10.398 -21.683 -11.652 0.75 11.25 387 SER A C 1
ATOM 3746 C C B SER A 1 226 ? 10.406 -21.721 -11.638 0.25 12.05 387 SER A C 1
ATOM 3747 O O A SER A 1 226 ? 11.466 -21.151 -11.975 0.75 12.05 387 SER A O 1
ATOM 3748 O O B SER A 1 226 ? 11.516 -21.265 -11.934 0.25 10.95 387 SER A O 1
ATOM 3763 N N . PRO A 1 227 ? 9.794 -21.377 -10.503 1.00 12.59 388 PRO A N 1
ATOM 3764 C CA . PRO A 1 227 ? 10.366 -20.358 -9.626 1.00 12.37 388 PRO A CA 1
ATOM 3765 C C . PRO A 1 227 ? 11.825 -20.618 -9.295 1.00 12.21 388 PRO A C 1
ATOM 3766 O O . PRO A 1 227 ? 12.213 -21.751 -8.984 1.00 13.53 388 PRO A O 1
ATOM 3777 N N . GLY A 1 228 ? 12.636 -19.567 -9.331 1.00 12.22 389 GLY A N 1
ATOM 3778 C CA . GLY A 1 228 ? 14.042 -19.661 -8.998 1.00 12.95 389 GLY A CA 1
ATOM 3779 C C . GLY A 1 228 ? 14.935 -19.942 -10.175 1.00 12.88 389 GLY A C 1
ATOM 3780 O O . GLY A 1 228 ? 16.164 -19.895 -10.023 1.00 16.55 389 GLY A O 1
ATOM 3784 N N . GLU A 1 229 ? 14.370 -20.265 -11.334 1.00 12.39 390 GLU A N 1
ATOM 3785 C CA . GLU A 1 229 ? 15.108 -20.602 -12.541 1.00 11.49 390 GLU A CA 1
ATOM 3786 C C . GLU A 1 229 ? 15.266 -19.370 -13.432 1.00 11.54 390 GLU A C 1
ATOM 3787 O O . GLU A 1 229 ? 14.378 -18.512 -13.496 1.00 11.96 390 GLU A O 1
ATOM 3799 N N . ILE A 1 230 ? 16.372 -19.328 -14.180 1.00 11.47 391 ILE A N 1
ATOM 3800 C CA . ILE A 1 230 ? 16.633 -18.283 -15.172 1.00 11.15 391 ILE A CA 1
ATOM 3801 C C . ILE A 1 230 ? 16.720 -18.929 -16.544 1.00 10.26 391 ILE A C 1
ATOM 3802 O O . ILE A 1 230 ? 17.547 -19.826 -16.732 1.00 12.20 391 ILE A O 1
ATOM 3818 N N . LEU A 1 231 ? 15.962 -18.449 -17.501 1.00 9.85 392 LEU A N 1
ATOM 3819 C CA . LEU A 1 231 ? 16.137 -18.868 -18.885 1.00 9.48 392 LEU A CA 1
ATOM 3820 C C . LEU A 1 231 ? 16.982 -17.831 -19.637 1.00 9.34 392 LEU A C 1
ATOM 3821 O O . LEU A 1 231 ? 16.619 -16.652 -19.701 1.00 9.96 392 LEU A O 1
ATOM 3837 N N . PHE A 1 232 ? 18.085 -18.279 -20.228 1.00 10.05 393 PHE A N 1
ATOM 3838 C CA . PHE A 1 232 ? 18.840 -17.486 -21.179 1.00 9.86 393 PHE A CA 1
ATOM 3839 C C . PHE A 1 232 ? 18.226 -17.642 -22.555 1.00 9.93 393 PHE A C 1
ATOM 3840 O O . PHE A 1 232 ? 18.210 -18.751 -23.096 1.00 10.34 393 PHE A O 1
ATOM 3857 N N . ILE A 1 233 ? 17.728 -16.531 -23.100 1.00 9.59 394 ILE A N 1
ATOM 3858 C CA . ILE A 1 233 ? 17.186 -16.456 -24.453 1.00 9.56 394 ILE A CA 1
ATOM 3859 C C . ILE A 1 233 ? 18.196 -15.682 -25.288 1.00 9.87 394 ILE A C 1
ATOM 3860 O O . ILE A 1 233 ? 18.322 -14.443 -25.141 1.00 10.61 394 ILE A O 1
ATOM 3876 N N . PRO A 1 234 ? 18.976 -16.347 -26.123 1.00 9.90 395 PRO A N 1
ATOM 3877 C CA . PRO A 1 234 ? 19.969 -15.643 -26.936 1.00 10.86 395 PRO A CA 1
ATOM 3878 C C . PRO A 1 234 ? 19.340 -14.576 -27.796 1.00 9.89 395 PRO A C 1
ATOM 3879 O O . PRO A 1 234 ? 18.195 -14.701 -28.231 1.00 10.18 395 PRO A O 1
ATOM 3890 N N . VAL A 1 235 ? 20.129 -13.539 -28.098 1.00 11.14 396 VAL A N 1
ATOM 3891 C CA . VAL A 1 235 ? 19.667 -12.476 -28.984 1.00 11.03 396 VAL A CA 1
ATOM 3892 C C . VAL A 1 235 ? 19.080 -13.062 -30.262 1.00 10.25 396 VAL A C 1
ATOM 3893 O O . VAL A 1 235 ? 19.648 -13.939 -30.905 1.00 11.37 396 VAL A O 1
ATOM 3906 N N A LYS A 1 236 ? 17.890 -12.573 -30.611 0.50 10.83 397 LYS A N 1
ATOM 3907 N N B LYS A 1 236 ? 17.889 -12.573 -30.613 0.50 10.78 397 LYS A N 1
ATOM 3908 C CA A LYS A 1 236 ? 17.129 -12.943 -31.791 0.50 11.63 397 LYS A CA 1
ATOM 3909 C CA B LYS A 1 236 ? 17.128 -12.944 -31.794 0.50 11.61 397 LYS A CA 1
ATOM 3910 C C A LYS A 1 236 ? 16.503 -14.339 -31.736 0.50 10.38 397 LYS A C 1
ATOM 3911 C C B LYS A 1 236 ? 16.545 -14.363 -31.757 0.50 10.75 397 LYS A C 1
ATOM 3912 O O A LYS A 1 236 ? 15.791 -14.705 -32.686 0.50 10.72 397 LYS A O 1
ATOM 3913 O O B LYS A 1 236 ? 15.921 -14.776 -32.745 0.50 12.32 397 LYS A O 1
ATOM 3950 N N . TYR A 1 237 ? 16.705 -15.122 -30.679 1.00 10.15 398 TYR A N 1
ATOM 3951 C CA . TYR A 1 237 ? 16.041 -16.413 -30.613 1.00 10.44 398 TYR A CA 1
ATOM 3952 C C . TYR A 1 237 ? 14.532 -16.176 -30.508 1.00 9.86 398 TYR A C 1
ATOM 3953 O O . TYR A 1 237 ? 14.062 -15.335 -29.718 1.00 10.38 398 TYR A O 1
ATOM 3972 N N . TRP A 1 238 ? 13.753 -16.925 -31.281 1.00 9.98 399 TRP A N 1
ATOM 3973 C CA . TRP A 1 238 ? 12.303 -16.789 -31.230 1.00 10.05 399 TRP A CA 1
ATOM 3974 C C . TRP A 1 238 ? 11.776 -17.488 -29.990 1.00 9.25 399 TRP A C 1
ATOM 3975 O O . TRP A 1 238 ? 12.176 -18.616 -29.692 1.00 10.36 399 TRP A O 1
ATOM 3996 N N . HIS A 1 239 ? 10.883 -16.829 -29.264 1.00 9.19 400 HIS A N 1
ATOM 3997 C CA . HIS A 1 239 ? 10.339 -17.380 -28.031 1.00 9.10 400 HIS A CA 1
ATOM 3998 C C . HIS A 1 239 ? 8.853 -17.114 -27.933 1.00 8.80 400 HIS A C 1
ATOM 3999 O O . HIS A 1 239 ? 8.359 -16.056 -28.350 1.00 9.32 400 HIS A O 1
ATOM 4013 N N . TYR A 1 240 ? 8.166 -18.100 -27.366 1.00 9.00 401 TYR A N 1
ATOM 4014 C CA . TYR A 1 240 ? 6.725 -18.124 -27.126 1.00 8.91 401 TYR A CA 1
ATOM 4015 C C . TYR A 1 240 ? 6.525 -18.517 -25.677 1.00 8.98 401 TYR A C 1
ATOM 4016 O O . TYR A 1 240 ? 7.195 -19.443 -25.209 1.00 9.27 401 TYR A O 1
ATOM 4034 N N . VAL A 1 241 ? 5.633 -17.851 -24.949 1.00 8.83 402 VAL A N 1
ATOM 4035 C CA . VAL A 1 241 ? 5.549 -18.023 -23.495 1.00 8.83 402 VAL A CA 1
ATOM 4036 C C . VAL A 1 241 ? 4.082 -18.053 -23.058 1.00 9.53 402 VAL A C 1
ATOM 4037 O O . VAL A 1 241 ? 3.341 -17.086 -23.334 1.00 10.30 402 VAL A O 1
ATOM 4050 N N . ARG A 1 242 ? 3.683 -19.095 -22.335 1.00 9.04 403 ARG A N 1
ATOM 4051 C CA . ARG A 1 242 ? 2.347 -19.173 -21.765 1.00 9.82 403 ARG A CA 1
ATOM 4052 C C . ARG A 1 242 ? 2.457 -19.408 -20.262 1.00 9.32 403 ARG A C 1
ATOM 4053 O O . ARG A 1 242 ? 3.095 -20.369 -19.819 1.00 10.12 403 ARG A O 1
ATOM 4074 N N . ALA A 1 243 ? 1.779 -18.584 -19.466 1.00 9.67 404 ALA A N 1
ATOM 4075 C CA . ALA A 1 243 ? 1.787 -18.784 -18.022 1.00 9.95 404 ALA A CA 1
ATOM 4076 C C . ALA A 1 243 ? 0.862 -19.941 -17.642 1.00 10.34 404 ALA A C 1
ATOM 4077 O O . ALA A 1 243 ? -0.308 -19.986 -18.046 1.00 10.91 404 ALA A O 1
ATOM 4084 N N . LEU A 1 244 ? 1.364 -20.846 -16.811 1.00 10.74 405 LEU A N 1
ATOM 4085 C CA . LEU A 1 244 ? 0.594 -21.999 -16.369 1.00 11.50 405 LEU A CA 1
ATOM 4086 C C . LEU A 1 244 ? -0.104 -21.753 -15.043 1.00 11.99 405 LEU A C 1
ATOM 4087 O O . LEU A 1 244 ? -1.004 -22.530 -14.667 1.00 14.40 405 LEU A O 1
ATOM 4103 N N . ASP A 1 245 ? 0.320 -20.744 -14.306 1.00 12.69 406 ASP A N 1
ATOM 4104 C CA . ASP A 1 245 ? -0.202 -20.369 -13.000 1.00 12.97 406 ASP A CA 1
ATOM 4105 C C . ASP A 1 245 ? -0.153 -18.853 -12.931 1.00 12.53 406 ASP A C 1
ATOM 4106 O O . ASP A 1 245 ? 0.449 -18.222 -13.795 1.00 12.37 406 ASP A O 1
ATOM 4115 N N . LEU A 1 246 ? -0.736 -18.281 -11.883 1.00 12.45 407 LEU A N 1
ATOM 4116 C CA . LEU A 1 246 ? -0.429 -16.905 -11.523 1.00 12.34 407 LEU A CA 1
ATOM 4117 C C . LEU A 1 246 ? 1.086 -16.751 -11.559 1.00 11.37 407 LEU A C 1
ATOM 4118 O O . LEU A 1 246 ? 1.805 -17.521 -10.924 1.00 12.70 407 LEU A O 1
ATOM 4134 N N . SER A 1 247 ? 1.578 -15.763 -12.293 1.00 10.97 408 SER A N 1
ATOM 4135 C CA . SER A 1 247 ? 2.985 -15.704 -12.645 1.00 10.71 408 SER A CA 1
ATOM 4136 C C . SER A 1 247 ? 3.574 -14.312 -12.502 1.00 10.27 408 SER A C 1
ATOM 4137 O O . SER A 1 247 ? 2.943 -13.291 -12.809 1.00 10.61 408 SER A O 1
ATOM 4145 N N . PHE A 1 248 ? 4.835 -14.295 -12.084 1.00 10.26 409 PHE A N 1
ATOM 4146 C CA . PHE A 1 248 ? 5.627 -13.069 -12.066 1.00 10.06 409 PHE A CA 1
ATOM 4147 C C . PHE A 1 248 ? 7.025 -13.424 -12.541 1.00 10.05 409 PHE A C 1
ATOM 4148 O O . PHE A 1 248 ? 7.691 -14.286 -11.919 1.00 10.93 409 PHE A O 1
ATOM 4165 N N . SER A 1 249 ? 7.449 -12.858 -13.662 1.00 9.55 410 SER A N 1
ATOM 4166 C CA . SER A 1 249 ? 8.796 -13.015 -14.184 1.00 9.81 410 SER A CA 1
ATOM 4167 C C . SER A 1 249 ? 9.468 -11.649 -14.274 1.00 9.61 410 SER A C 1
ATOM 4168 O O . SER A 1 249 ? 8.795 -10.607 -14.362 1.00 10.03 410 SER A O 1
ATOM 4176 N N . VAL A 1 250 ? 10.800 -11.666 -14.277 1.00 9.79 411 VAL A N 1
ATOM 4177 C CA . VAL A 1 250 ? 11.592 -10.452 -14.428 1.00 10.06 411 VAL A CA 1
ATOM 4178 C C . VAL A 1 250 ? 12.588 -10.708 -15.536 1.00 9.79 411 VAL A C 1
ATOM 4179 O O . VAL A 1 250 ? 13.379 -11.670 -15.435 1.00 10.98 411 VAL A O 1
ATOM 4192 N N A SER A 1 251 ? 12.582 -9.920 -16.594 0.75 9.95 412 SER A N 1
ATOM 4193 N N B SER A 1 251 ? 12.649 -9.832 -16.527 0.25 9.68 412 SER A N 1
ATOM 4194 C CA A SER A 1 251 ? 13.544 -10.060 -17.672 0.75 9.83 412 SER A CA 1
ATOM 4195 C CA B SER A 1 251 ? 13.506 -10.002 -17.690 0.25 9.81 412 SER A CA 1
ATOM 4196 C C A SER A 1 251 ? 14.615 -8.991 -17.590 0.75 9.29 412 SER A C 1
ATOM 4197 C C B SER A 1 251 ? 14.586 -8.936 -17.713 0.25 9.54 412 SER A C 1
ATOM 4198 O O A SER A 1 251 ? 14.369 -7.867 -17.131 0.75 9.96 412 SER A O 1
ATOM 4199 O O B SER A 1 251 ? 14.317 -7.757 -17.440 0.25 9.92 412 SER A O 1
ATOM 4214 N N . PHE A 1 252 ? 15.804 -9.357 -18.057 1.00 10.18 413 PHE A N 1
ATOM 4215 C CA . PHE A 1 252 ? 16.949 -8.457 -18.190 1.00 10.16 413 PHE A CA 1
ATOM 4216 C C . PHE A 1 252 ? 17.358 -8.497 -19.648 1.00 10.36 413 PHE A C 1
ATOM 4217 O O . PHE A 1 252 ? 17.856 -9.540 -20.103 1.00 11.20 413 PHE A O 1
ATOM 4235 N N . TRP A 1 253 ? 17.162 -7.394 -20.369 1.00 11.16 414 TRP A N 1
ATOM 4236 C CA . TRP A 1 253 ? 17.609 -7.256 -21.756 1.00 11.65 414 TRP A CA 1
ATOM 4237 C C . TRP A 1 253 ? 18.975 -6.573 -21.749 1.00 12.63 414 TRP A C 1
ATOM 4238 O O . TRP A 1 253 ? 19.125 -5.453 -21.194 1.00 13.50 414 TRP A O 1
ATOM 4259 N N . TRP A 1 254 ? 19.970 -7.248 -22.326 1.00 11.82 415 TRP A N 1
ATOM 4260 C CA . TRP A 1 254 ? 21.344 -6.818 -22.179 1.00 12.82 415 TRP A CA 1
ATOM 4261 C C . TRP A 1 254 ? 22.118 -7.179 -23.425 1.00 12.82 415 TRP A C 1
ATOM 4262 O O . TRP A 1 254 ? 21.699 -8.014 -24.236 1.00 13.37 415 TRP A O 1
ATOM 4283 N N A SER A 1 255 ? 23.251 -6.494 -23.593 0.60 13.68 416 SER A N 1
ATOM 4284 N N B SER A 1 255 ? 23.316 -6.638 -23.523 0.40 15.26 416 SER A N 1
ATOM 4285 C CA A SER A 1 255 ? 24.171 -6.769 -24.693 0.60 17.05 416 SER A CA 1
ATOM 4286 C CA B SER A 1 255 ? 24.187 -7.020 -24.622 0.40 14.71 416 SER A CA 1
ATOM 4287 C C A SER A 1 255 ? 25.610 -6.831 -24.249 0.60 17.76 416 SER A C 1
ATOM 4288 C C B SER A 1 255 ? 25.623 -6.832 -24.195 0.40 17.67 416 SER A C 1
ATOM 4289 O O A SER A 1 255 ? 25.956 -6.461 -23.110 0.60 16.35 416 SER A O 1
ATOM 4290 O O B SER A 1 255 ? 25.858 -6.013 -23.309 0.40 17.16 416 SER A O 1
ATOM 4307 N N A ARG B 2 9 ? 4.033 -3.245 -29.104 0.70 51.68 137 ARG B N 1
ATOM 4308 C CA A ARG B 2 9 ? 4.162 -3.858 -27.791 0.70 46.96 137 ARG B CA 1
ATOM 4309 C C A ARG B 2 9 ? 5.492 -3.471 -27.159 0.70 53.14 137 ARG B C 1
ATOM 4310 O O A ARG B 2 9 ? 6.488 -3.341 -27.864 0.70 62.45 137 ARG B O 1
ATOM 4330 N N A CYS B 2 10 ? 5.500 -3.289 -25.837 0.70 54.86 138 CYS B N 1
ATOM 4331 C CA A CYS B 2 10 ? 6.714 -2.944 -25.089 0.70 56.74 138 CYS B CA 1
ATOM 4332 C C A CYS B 2 10 ? 7.114 -1.481 -25.277 0.70 57.56 138 CYS B C 1
ATOM 4333 O O A CYS B 2 10 ? 7.601 -0.835 -24.341 0.70 56.49 138 CYS B O 1
#

Secondary structure (DSSP, 8-state):
-BPPEEES--HHHHIIIIITTT--EEEESSSTT-HHHHH--HHHHHHHHTTSEEEEEESS-TTSSS-EEEEEEHHHHHIIIIIS--SS-EEEEEE-HHHH-HHHHTT----GGGGGSSS-GGG-EEEEEEE-TT-EEEEE--SSEEEEEEEES-EEEEEE-GGGGGGG-B-SSTTTTTBBSS-TTS--TTT-GGGTT---EEE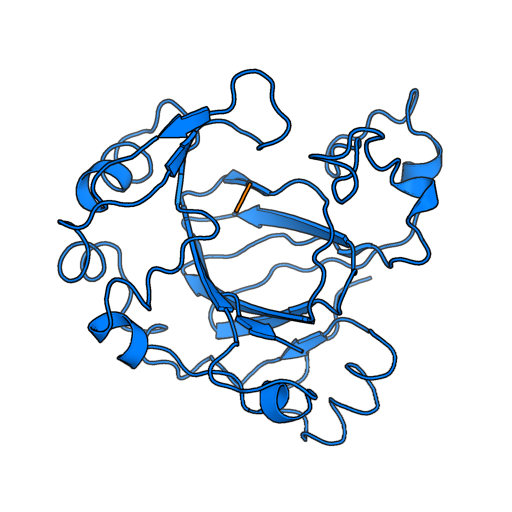EE-TT-EEEE-TT-EEEEEESSSEEEEEEEE-/--

Nearest PDB structures (foldseek):
  6f4q-assembly1_A  TM=1.004E+00  e=2.459E-53  Homo sapiens
  6f4t-assembly1_A  TM=1.003E+00  e=2.071E-52  Homo sapiens
  6f4s-assembly1_A  TM=1.004E+00  e=5.665E-52  Homo sapiens
  6f4r-assembly1_A  TM=1.004E+00  e=1.550E-51  Homo sapiens
  4qu1-assembly1_A  TM=1.003E+00  e=1.461E-51  Homo sapiens

B-factor: mean 22.24, std 11.71, range [8.8, 78.24]

InterPro domains:
  IPR003347 JmjC domain [PS51184] (271-416)
  IPR003347 JmjC domain [SM00558] (271-416)
  IPR041667 Cupin-like domain 8 [PF13621] (194-416)
  IPR056520 KDM8, N-terminal [PF24472] (66-138)